Protein AF-A0A0F8VST6-F1 (afdb_monomer)

Secondary structure (DSSP, 8-state):
--SS----S--SS-HHHHHHHHHTT----GGG---HHHHS--EETTEE-SSSS-B--HHHHHHHHHHHHHHHHHHHSTTGGGSHHHHHHHHHHHHHHHHHHHTT-THHHHHHHHHHHTPPPPPHHHHHHHHHHHHHHHHHHHS-S-HHHHHHHHHHHHHHHHHHTTT-HHHHHHHHHHHHHHHHHHH--

Radius of gyration: 25.09 Å; Cα contacts (8 Å, |Δi|>4): 127; chains: 1; bounding box: 57×64×50 Å

Foldseek 3Di:
DPPPPPPDDDDDDDPVPQVVQVVVVHDDDPVPDDDCVPPQWDQDVQWTDNDPAIHHDPVLVVVLVVLLVVLVVLLVDPPSLQDPVSQVSLVVSVVSLVVNVRRVDPCSVVSVVSSVVRHRAHDPVLLVVLVVLLVVLLVCLLPPPDPVVSVVSLVVSLVSLVRNCVPPVVSSVVSVVSSVVSVVSNVVD

Solvent-accessible surface area (backbone atoms only — not comparable to full-atom values): 11302 Å² total; per-residue (Å²): 142,80,86,80,82,85,82,78,89,76,91,83,93,61,74,7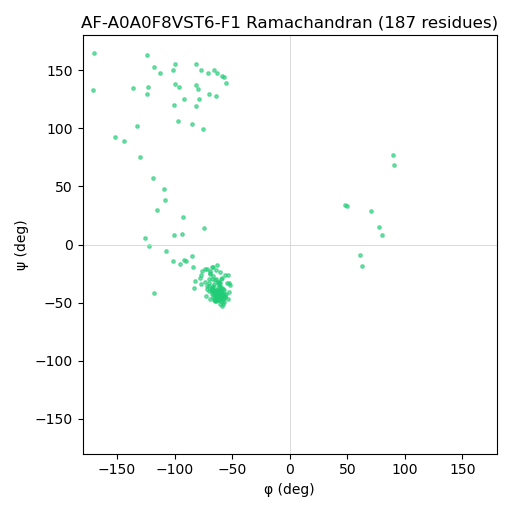3,60,59,59,56,40,48,74,72,76,45,81,84,58,66,95,82,56,79,55,78,83,80,62,71,66,52,65,60,95,75,29,31,57,71,47,100,60,55,35,68,48,70,67,58,56,54,53,50,53,51,51,52,50,53,51,55,56,46,56,69,44,82,72,39,36,44,36,66,70,47,39,53,52,49,52,53,50,51,51,56,46,54,56,40,52,75,41,72,43,80,62,38,63,60,52,50,56,56,54,64,76,63,57,58,46,62,42,69,72,54,55,53,51,50,54,52,51,53,55,52,52,47,60,45,40,80,62,68,88,49,66,68,64,46,53,52,51,51,54,53,47,54,56,57,46,59,51,29,52,83,67,40,48,69,60,32,53,58,52,48,55,51,53,50,51,42,54,50,52,55,71,79,106

Sequence (189 aa):
MDTILKAVASGSRWVCRTVTIERNGFTINESKSGTLRDTGLIDVFGIRVNGAIPRTPQNYSKNLRRKIYQLEEFAKIPNERKQEGYRASWNSTSGRLAKLKRTSSGKYRTYRKRLNKIKPLTHERDARRIKAKTRRLLVDSEKVQNPEAFKKRYQKLMHEIGSLKSTYPALNISLKSLMAKIRENIAEQ

Structure (mmCIF, N/CA/C/O backbone):
data_AF-A0A0F8VST6-F1
#
_entry.id   AF-A0A0F8VST6-F1
#
loop_
_atom_site.group_PDB
_atom_site.id
_atom_site.type_symbol
_atom_site.label_atom_id
_atom_site.label_alt_id
_atom_site.label_comp_id
_atom_site.label_asym_id
_atom_site.label_entity_id
_atom_site.label_seq_id
_atom_site.pdbx_PDB_ins_code
_atom_site.Cartn_x
_atom_site.Cartn_y
_atom_site.Cartn_z
_atom_site.occupancy
_atom_site.B_iso_or_equiv
_atom_site.auth_seq_id
_atom_site.auth_comp_id
_atom_site.auth_asym_id
_atom_site.auth_atom_id
_atom_site.pdbx_PDB_model_num
ATOM 1 N N . MET A 1 1 ? 21.519 -47.432 16.720 1.00 34.97 1 MET A N 1
ATOM 2 C CA . MET A 1 1 ? 22.073 -46.091 16.998 1.00 34.97 1 MET A CA 1
ATOM 3 C C . MET A 1 1 ? 23.530 -46.029 16.524 1.00 34.97 1 MET A C 1
ATOM 5 O O . MET A 1 1 ? 24.390 -45.654 17.299 1.00 34.97 1 MET A O 1
ATOM 9 N N . ASP A 1 2 ? 23.819 -46.359 15.256 1.00 29.06 2 ASP A N 1
ATOM 10 C CA . ASP A 1 2 ? 25.219 -46.523 14.794 1.00 29.06 2 ASP A CA 1
ATOM 11 C C . ASP A 1 2 ? 25.615 -45.683 13.573 1.00 29.06 2 ASP A C 1
ATOM 13 O O . ASP A 1 2 ? 26.738 -45.763 13.088 1.00 29.06 2 ASP A O 1
ATOM 17 N N . THR A 1 3 ? 24.744 -44.799 13.085 1.00 34.31 3 THR A N 1
ATOM 18 C CA . THR A 1 3 ? 25.046 -43.980 11.893 1.00 34.31 3 THR A CA 1
ATOM 19 C C . THR A 1 3 ? 25.481 -42.548 12.224 1.00 34.31 3 THR A C 1
ATOM 21 O O . THR A 1 3 ? 25.604 -41.720 11.328 1.00 34.31 3 THR A O 1
ATOM 24 N N . ILE A 1 4 ? 25.704 -42.218 13.504 1.00 35.91 4 ILE A N 1
ATOM 25 C CA . ILE A 1 4 ? 26.010 -40.840 13.941 1.00 35.91 4 ILE A CA 1
ATOM 26 C C . ILE A 1 4 ? 27.526 -40.550 13.994 1.00 35.91 4 ILE A C 1
ATOM 28 O O . ILE A 1 4 ? 27.920 -39.389 14.017 1.00 35.91 4 ILE A O 1
ATOM 32 N N . LEU A 1 5 ? 28.402 -41.559 13.919 1.00 33.97 5 LEU A N 1
ATOM 33 C CA . LEU A 1 5 ? 29.836 -41.393 14.223 1.00 33.97 5 LEU A CA 1
ATOM 34 C C . LEU A 1 5 ? 30.813 -41.603 13.051 1.00 33.97 5 LEU A C 1
ATOM 36 O O . LEU A 1 5 ? 31.973 -41.933 13.269 1.00 33.97 5 LEU A O 1
ATOM 40 N N . LYS A 1 6 ? 30.412 -41.324 11.804 1.00 31.83 6 LYS A N 1
ATOM 41 C CA . LYS A 1 6 ? 31.366 -41.148 10.680 1.00 31.83 6 LYS A CA 1
ATOM 42 C C . LYS A 1 6 ? 31.453 -39.695 10.210 1.00 31.83 6 LYS A C 1
ATOM 44 O O . LYS A 1 6 ? 31.396 -39.399 9.024 1.00 31.83 6 LYS A O 1
ATOM 49 N N . ALA A 1 7 ? 31.593 -38.782 11.167 1.00 37.19 7 ALA A N 1
ATOM 50 C CA . ALA A 1 7 ? 31.866 -37.368 10.927 1.00 37.19 7 ALA A CA 1
ATOM 51 C C . ALA A 1 7 ? 33.205 -36.969 11.563 1.00 37.19 7 ALA A C 1
ATOM 53 O O . ALA A 1 7 ? 33.267 -36.078 12.404 1.00 37.19 7 ALA A O 1
ATOM 54 N N . VAL A 1 8 ? 34.286 -37.649 11.186 1.00 39.38 8 VAL A N 1
ATOM 55 C CA . VAL A 1 8 ? 35.650 -37.202 11.484 1.00 39.38 8 VAL A CA 1
ATOM 56 C C . VAL A 1 8 ? 36.481 -37.392 10.218 1.00 39.38 8 VAL A C 1
ATOM 58 O O . VAL A 1 8 ? 36.389 -38.434 9.581 1.00 39.38 8 VAL A O 1
ATOM 61 N N . ALA A 1 9 ? 37.276 -36.369 9.893 1.00 35.94 9 ALA A N 1
ATOM 62 C CA . ALA A 1 9 ? 38.194 -36.246 8.756 1.00 35.94 9 ALA A CA 1
ATOM 63 C C . ALA A 1 9 ? 37.635 -35.623 7.458 1.00 35.94 9 ALA A C 1
ATOM 65 O O . ALA A 1 9 ? 37.564 -36.242 6.404 1.00 35.94 9 ALA A O 1
ATOM 66 N N . SER A 1 10 ? 37.328 -34.328 7.503 1.00 32.50 10 SER A N 1
ATOM 67 C CA . SER A 1 10 ? 37.902 -33.360 6.548 1.00 32.50 10 SER A CA 1
ATOM 68 C C . SER A 1 10 ? 37.536 -31.944 6.986 1.00 32.50 10 SER A C 1
ATOM 70 O O . SER A 1 10 ? 36.419 -31.663 7.418 1.00 32.50 10 SER A O 1
ATOM 72 N N . GLY A 1 11 ? 38.532 -31.065 6.989 1.00 35.91 11 GLY A N 1
ATOM 73 C CA . GLY A 1 11 ? 38.434 -29.739 7.576 1.00 35.91 11 GLY A CA 1
ATOM 74 C C . GLY A 1 11 ? 37.330 -28.867 6.971 1.00 35.91 11 GLY A C 1
ATOM 75 O O . GLY A 1 11 ? 37.121 -28.825 5.763 1.00 35.91 11 GLY A O 1
ATOM 76 N N . SER A 1 12 ? 36.733 -28.066 7.858 1.00 33.97 12 SER A N 1
ATOM 77 C CA . SER A 1 12 ? 36.156 -26.746 7.567 1.00 33.97 12 SER A CA 1
ATOM 78 C C . SER A 1 12 ? 34.673 -26.676 7.141 1.00 33.97 12 SER A C 1
ATOM 80 O O . SER A 1 12 ? 34.313 -26.308 6.030 1.00 33.97 12 SER A O 1
ATOM 82 N N . ARG A 1 13 ? 33.807 -26.823 8.158 1.00 34.06 13 ARG A N 1
ATOM 83 C CA . ARG A 1 13 ? 32.649 -25.942 8.474 1.00 34.06 13 ARG A CA 1
ATOM 84 C C . ARG A 1 13 ? 31.309 -26.052 7.716 1.00 34.06 13 ARG A C 1
ATOM 86 O O . ARG A 1 13 ? 30.438 -25.235 8.007 1.00 34.06 13 ARG A O 1
ATOM 93 N N . TRP A 1 14 ? 31.059 -27.046 6.859 1.00 39.72 14 TRP A N 1
ATOM 94 C CA . TRP A 1 14 ? 29.772 -27.120 6.119 1.00 39.72 14 TRP A CA 1
ATOM 95 C C . TRP A 1 14 ? 28.931 -28.396 6.291 1.00 39.72 14 TRP A C 1
ATOM 97 O O . TRP A 1 14 ? 27.809 -28.449 5.792 1.00 39.72 14 TRP A O 1
ATOM 107 N N . VAL A 1 15 ? 29.391 -29.384 7.064 1.00 42.19 15 VAL A N 1
ATOM 108 C CA . VAL A 1 15 ? 28.725 -30.701 7.166 1.00 42.19 15 VAL A CA 1
ATOM 109 C C . VAL A 1 15 ? 27.370 -30.654 7.900 1.00 42.19 15 VAL A C 1
ATOM 111 O O . VAL A 1 15 ? 26.484 -31.449 7.605 1.00 42.19 15 VAL A O 1
ATOM 114 N N . CYS A 1 16 ? 27.126 -29.682 8.789 1.00 43.34 16 CYS A N 1
ATOM 115 C CA . CYS A 1 16 ? 25.857 -29.626 9.535 1.00 43.34 16 CYS A CA 1
ATOM 116 C C . CYS A 1 16 ? 24.622 -29.273 8.689 1.00 43.34 16 CYS A C 1
ATOM 118 O O . CYS A 1 16 ? 23.508 -29.572 9.109 1.00 43.34 16 CYS A O 1
ATOM 120 N N . ARG A 1 17 ? 24.766 -28.612 7.530 1.00 49.09 17 ARG A N 1
ATOM 121 C CA . ARG A 1 17 ? 23.603 -28.039 6.823 1.00 49.09 17 ARG A CA 1
ATOM 122 C C . ARG A 1 17 ? 22.860 -29.059 5.962 1.00 49.09 17 ARG A C 1
ATOM 124 O O . ARG A 1 17 ? 21.634 -29.028 5.919 1.00 49.09 17 ARG A O 1
ATOM 131 N N . THR A 1 18 ? 23.591 -29.962 5.316 1.00 55.16 18 THR A N 1
ATOM 132 C CA . THR A 1 18 ? 23.035 -30.997 4.432 1.00 55.16 18 THR A CA 1
ATOM 133 C C . THR A 1 18 ? 22.211 -32.009 5.230 1.00 55.16 18 THR A C 1
ATOM 135 O O . THR A 1 18 ? 21.066 -32.291 4.886 1.00 55.16 18 THR A O 1
ATOM 138 N N . VAL A 1 19 ? 22.725 -32.406 6.398 1.00 59.12 19 VAL A N 1
ATOM 139 C CA . VAL A 1 19 ? 22.097 -33.386 7.296 1.00 59.12 19 VAL A CA 1
ATOM 140 C C . VAL A 1 19 ? 20.714 -32.934 7.786 1.00 59.12 19 VAL A C 1
ATOM 142 O O . VAL A 1 19 ? 19.816 -33.755 7.935 1.00 59.12 19 VAL A O 1
ATOM 145 N N . THR A 1 20 ? 20.493 -31.638 8.032 1.00 68.38 20 THR A N 1
ATOM 146 C CA . THR A 1 20 ? 19.180 -31.134 8.484 1.00 68.38 20 THR A CA 1
ATOM 147 C C . THR A 1 20 ? 18.153 -31.035 7.353 1.00 68.38 20 THR A C 1
ATOM 149 O O . THR A 1 20 ? 16.965 -31.236 7.591 1.00 68.38 20 THR A O 1
ATOM 152 N N . ILE A 1 21 ? 18.586 -30.711 6.132 1.00 76.31 21 ILE A N 1
ATOM 153 C CA . ILE A 1 21 ? 17.691 -30.532 4.976 1.00 76.31 21 ILE A CA 1
ATOM 154 C C . ILE A 1 21 ? 17.164 -31.896 4.511 1.00 76.31 21 ILE A C 1
ATOM 156 O O . ILE A 1 21 ? 15.956 -32.056 4.333 1.00 76.31 21 ILE A O 1
ATOM 160 N N . GLU A 1 22 ? 18.049 -32.891 4.438 1.00 76.81 22 GLU A N 1
ATOM 161 C CA . GLU A 1 22 ? 17.712 -34.264 4.046 1.00 76.81 22 GLU A CA 1
ATOM 162 C C . GLU A 1 22 ? 16.832 -34.968 5.087 1.00 76.81 22 GLU A C 1
ATOM 164 O O . GLU A 1 22 ? 15.879 -35.653 4.725 1.00 76.81 22 GLU A O 1
ATOM 169 N N . ARG A 1 23 ? 17.063 -34.725 6.388 1.00 78.31 23 ARG A N 1
ATOM 170 C CA . ARG A 1 23 ? 16.199 -35.236 7.473 1.00 78.31 23 ARG A CA 1
ATOM 171 C C . ARG A 1 23 ? 14.746 -34.772 7.370 1.00 78.31 23 ARG A C 1
ATOM 173 O O . ARG A 1 23 ? 13.856 -35.481 7.823 1.00 78.31 23 ARG A O 1
ATOM 180 N N . ASN A 1 24 ? 14.511 -33.604 6.778 1.00 83.06 24 ASN A N 1
ATOM 181 C CA . ASN A 1 24 ? 13.174 -33.052 6.566 1.00 83.06 24 ASN A CA 1
ATOM 182 C C . ASN A 1 24 ? 12.591 -33.416 5.185 1.00 83.06 24 ASN A C 1
ATOM 184 O O . ASN A 1 24 ? 11.562 -32.864 4.802 1.00 83.06 24 ASN A O 1
ATOM 188 N N . GLY A 1 25 ? 13.244 -34.308 4.428 1.00 87.25 25 GLY A N 1
ATOM 189 C CA . GLY A 1 25 ? 12.784 -34.772 3.116 1.00 87.25 25 GLY A CA 1
ATOM 190 C C . GLY A 1 25 ? 13.018 -33.791 1.962 1.00 87.25 25 GLY A C 1
ATOM 191 O O . GLY A 1 25 ? 12.418 -33.947 0.901 1.00 87.25 25 GLY A O 1
ATOM 192 N N . PHE A 1 26 ? 13.867 -32.775 2.140 1.00 86.94 26 PHE A N 1
ATOM 193 C CA . PHE A 1 26 ? 14.219 -31.830 1.078 1.00 86.94 26 PHE A CA 1
ATOM 194 C C . PHE A 1 26 ? 15.593 -32.157 0.482 1.00 86.94 26 PHE A C 1
ATOM 196 O O . PHE A 1 26 ? 16.484 -32.633 1.181 1.00 86.94 26 PHE A O 1
ATOM 203 N N . THR A 1 27 ? 15.790 -31.848 -0.802 1.00 85.56 27 THR A N 1
ATOM 204 C CA . THR A 1 27 ? 17.088 -31.972 -1.483 1.00 85.56 27 THR A CA 1
ATOM 205 C C . THR A 1 27 ? 17.639 -30.600 -1.862 1.00 85.56 27 THR A C 1
ATOM 207 O O . THR A 1 27 ? 16.894 -29.653 -2.141 1.00 85.56 27 THR A O 1
ATOM 210 N N . ILE A 1 28 ? 18.966 -30.465 -1.848 1.00 81.62 28 ILE A N 1
ATOM 211 C CA . ILE A 1 28 ? 19.638 -29.241 -2.291 1.00 81.62 28 ILE A CA 1
ATOM 212 C C . ILE A 1 28 ? 19.702 -29.250 -3.818 1.00 81.62 28 ILE A C 1
ATOM 214 O O . ILE A 1 28 ? 20.070 -30.241 -4.437 1.00 81.62 28 ILE A O 1
ATOM 218 N N . ASN A 1 29 ? 19.352 -28.123 -4.437 1.00 83.50 29 ASN A N 1
ATOM 219 C CA . ASN A 1 29 ? 19.489 -27.965 -5.877 1.00 83.50 29 ASN A CA 1
ATOM 220 C C . ASN A 1 29 ? 20.914 -27.517 -6.223 1.00 83.50 29 ASN A C 1
ATOM 222 O O . ASN A 1 29 ? 21.237 -26.335 -6.074 1.00 83.50 29 ASN A O 1
ATOM 226 N N . GLU A 1 30 ? 21.718 -28.450 -6.728 1.00 81.94 30 GLU A N 1
ATOM 227 C CA . GLU A 1 30 ? 23.131 -28.234 -7.054 1.00 81.94 30 GLU A CA 1
ATOM 228 C C . GLU A 1 30 ? 23.344 -27.097 -8.060 1.00 81.94 30 GLU A C 1
ATOM 230 O O . GLU A 1 30 ? 24.215 -26.255 -7.865 1.00 81.94 30 GLU A O 1
ATOM 235 N N . SER A 1 31 ? 22.464 -26.971 -9.063 1.00 80.06 31 SER A N 1
ATOM 236 C CA . SER A 1 31 ? 22.545 -25.903 -10.076 1.00 80.06 31 SER A CA 1
ATOM 237 C C . SER A 1 31 ? 22.373 -24.489 -9.508 1.00 80.06 31 SER A C 1
ATOM 239 O O . SER A 1 31 ? 22.777 -23.507 -10.129 1.00 80.06 31 SER A O 1
ATOM 241 N N . LYS A 1 32 ? 21.737 -24.366 -8.336 1.00 74.12 32 LYS A N 1
ATOM 242 C CA . LYS A 1 32 ? 21.480 -23.087 -7.656 1.00 74.12 32 LYS A CA 1
ATOM 243 C C . LYS A 1 32 ? 22.357 -22.893 -6.423 1.00 74.12 32 LYS A C 1
ATOM 245 O O . LYS A 1 32 ? 22.287 -21.832 -5.801 1.00 74.12 32 LYS A O 1
ATOM 250 N N . SER A 1 33 ? 23.143 -23.899 -6.049 1.00 75.88 33 SER A N 1
ATOM 251 C CA . SER A 1 33 ? 24.061 -23.842 -4.920 1.00 75.88 33 SER A CA 1
ATOM 252 C C . SER A 1 33 ? 25.479 -23.570 -5.404 1.00 75.88 33 SER A C 1
ATOM 254 O O . SER A 1 33 ? 25.928 -24.132 -6.393 1.00 75.88 33 SER A O 1
ATOM 256 N N . GLY A 1 34 ? 26.198 -22.715 -4.693 1.00 73.38 34 GLY A N 1
ATOM 257 C CA . GLY A 1 34 ? 27.598 -22.426 -4.971 1.00 73.38 34 GLY A CA 1
ATOM 258 C C . GLY A 1 34 ? 28.186 -21.597 -3.843 1.00 73.38 34 GLY A C 1
ATOM 259 O O . GLY A 1 34 ? 27.446 -21.038 -3.022 1.00 73.38 34 GLY A O 1
ATOM 260 N N . THR A 1 35 ? 29.513 -21.514 -3.775 1.00 72.31 35 THR A N 1
ATOM 261 C CA . THR A 1 35 ? 30.154 -20.620 -2.811 1.00 72.31 35 THR A CA 1
ATOM 262 C C . THR A 1 35 ? 30.176 -19.186 -3.346 1.00 72.31 35 THR A C 1
ATOM 264 O O . THR A 1 35 ? 30.123 -18.935 -4.555 1.00 72.31 35 THR A O 1
ATOM 267 N N . LEU A 1 36 ? 30.240 -18.210 -2.434 1.00 66.56 36 LEU A N 1
ATOM 268 C CA . LEU A 1 36 ? 30.293 -16.783 -2.782 1.00 66.56 36 LEU A CA 1
ATOM 269 C C . LEU A 1 36 ? 31.520 -16.438 -3.645 1.00 66.56 36 LEU A C 1
ATOM 271 O O . LEU A 1 36 ? 31.445 -15.515 -4.454 1.00 66.56 36 LEU A O 1
ATOM 275 N N . ARG A 1 37 ? 32.628 -17.179 -3.486 1.00 63.72 37 ARG A N 1
ATOM 276 C CA . ARG A 1 37 ? 33.864 -16.965 -4.254 1.00 63.72 37 ARG A CA 1
ATOM 277 C C . ARG A 1 37 ? 33.719 -17.400 -5.713 1.00 63.72 37 ARG A C 1
ATOM 279 O O . ARG A 1 37 ? 34.226 -16.700 -6.579 1.00 63.72 37 ARG A O 1
ATOM 286 N N . ASP A 1 38 ? 32.969 -18.468 -5.979 1.00 57.59 38 ASP A N 1
ATOM 287 C CA . ASP A 1 38 ? 32.860 -19.056 -7.324 1.00 57.59 38 ASP A CA 1
ATOM 288 C C . ASP A 1 38 ? 31.836 -18.331 -8.211 1.00 57.59 38 ASP A C 1
ATOM 290 O O . ASP A 1 38 ? 31.983 -18.251 -9.426 1.00 57.59 38 ASP A O 1
ATOM 294 N N . THR A 1 39 ? 30.774 -17.786 -7.611 1.00 61.16 39 THR A N 1
ATOM 295 C CA . THR A 1 39 ? 29.604 -17.281 -8.356 1.00 61.16 39 THR A CA 1
ATOM 296 C C . THR A 1 39 ? 29.641 -15.783 -8.656 1.00 61.16 39 THR A C 1
ATOM 298 O O . THR A 1 39 ? 28.890 -15.315 -9.512 1.00 61.16 39 THR A O 1
ATOM 301 N N . GLY A 1 40 ? 30.487 -15.005 -7.971 1.00 65.06 40 GLY A N 1
ATOM 302 C CA . GLY A 1 40 ? 30.773 -13.592 -8.263 1.00 65.06 40 GLY A CA 1
ATOM 303 C C . GLY A 1 40 ? 29.603 -12.592 -8.149 1.00 65.06 40 GLY A C 1
ATOM 304 O O . GLY A 1 40 ? 29.840 -11.389 -8.039 1.00 65.06 40 GLY A O 1
ATOM 305 N N . LEU A 1 41 ? 28.334 -13.008 -8.154 1.00 70.38 41 LEU A N 1
ATOM 306 C CA . LEU A 1 41 ? 27.158 -12.137 -8.054 1.00 70.38 41 LEU A CA 1
ATOM 307 C C . LEU A 1 41 ? 25.996 -12.895 -7.397 1.00 70.38 41 LEU A C 1
ATOM 309 O O . LEU A 1 41 ? 25.195 -13.526 -8.080 1.00 70.38 41 LEU A O 1
ATOM 313 N N . ILE A 1 42 ? 25.858 -12.784 -6.073 1.00 78.56 42 ILE A N 1
ATOM 314 C CA . ILE A 1 42 ? 24.704 -13.349 -5.359 1.00 78.56 42 ILE A CA 1
ATOM 315 C C . ILE A 1 42 ? 23.591 -12.307 -5.226 1.00 78.56 42 ILE A C 1
ATOM 317 O O . ILE A 1 42 ? 23.788 -11.214 -4.676 1.00 78.56 42 ILE A O 1
ATOM 321 N N . ASP A 1 43 ? 22.405 -12.687 -5.699 1.00 77.56 43 ASP A N 1
ATOM 322 C CA . ASP A 1 43 ? 21.163 -11.946 -5.519 1.00 77.56 43 ASP A CA 1
ATOM 323 C C . ASP A 1 43 ? 20.376 -12.537 -4.335 1.00 77.56 43 ASP A C 1
ATOM 325 O O . ASP A 1 43 ? 19.748 -13.588 -4.437 1.00 77.56 43 ASP A O 1
ATOM 329 N N . VAL A 1 44 ? 20.359 -11.831 -3.205 1.00 81.06 44 VAL A N 1
ATOM 330 C CA . VAL A 1 44 ? 19.582 -12.206 -2.015 1.00 81.06 44 VAL A CA 1
ATOM 331 C C . VAL A 1 44 ? 18.307 -11.371 -1.985 1.00 81.06 44 VAL A C 1
ATOM 333 O O . VAL A 1 44 ? 18.348 -10.138 -1.992 1.00 81.06 44 VAL A O 1
ATOM 336 N N . PHE A 1 45 ? 17.146 -12.031 -2.020 1.00 75.62 45 PHE A N 1
ATOM 337 C CA . PHE A 1 45 ? 15.832 -11.376 -2.098 1.00 75.62 45 PHE A CA 1
ATOM 338 C C . PHE A 1 45 ? 15.738 -10.314 -3.214 1.00 75.62 45 PHE A C 1
ATOM 340 O O . PHE A 1 45 ? 15.065 -9.291 -3.063 1.00 75.62 45 PHE A O 1
ATOM 347 N N . GLY A 1 46 ? 16.427 -10.515 -4.345 1.00 76.50 46 GLY A N 1
ATOM 348 C CA . GLY A 1 46 ? 16.462 -9.580 -5.477 1.00 76.50 46 GLY A CA 1
ATOM 349 C C . GLY A 1 46 ? 17.232 -8.280 -5.207 1.00 76.50 46 GLY A C 1
ATOM 350 O O . GLY A 1 46 ? 16.851 -7.226 -5.729 1.00 76.50 46 GLY A O 1
ATOM 351 N N . ILE A 1 47 ? 18.234 -8.330 -4.328 1.00 83.44 47 ILE A N 1
ATOM 352 C CA . ILE A 1 47 ? 19.288 -7.326 -4.144 1.00 83.44 47 ILE A CA 1
ATOM 353 C C . ILE A 1 47 ? 20.619 -8.042 -4.334 1.00 83.44 47 ILE A C 1
ATOM 355 O O . ILE A 1 47 ? 20.823 -9.120 -3.788 1.00 83.44 47 ILE A O 1
ATOM 359 N N . ARG A 1 48 ? 21.526 -7.421 -5.074 1.00 85.12 48 ARG A N 1
ATOM 360 C CA . ARG A 1 48 ? 22.882 -7.906 -5.270 1.00 85.12 48 ARG A CA 1
ATOM 361 C C . ARG A 1 48 ? 23.745 -7.505 -4.083 1.00 85.12 48 ARG A C 1
ATOM 363 O O . ARG A 1 48 ? 23.898 -6.308 -3.826 1.00 85.12 48 ARG A O 1
ATOM 370 N N . VAL A 1 49 ? 24.288 -8.498 -3.384 1.00 81.62 49 VAL A N 1
ATOM 371 C CA . VAL A 1 49 ? 25.012 -8.304 -2.113 1.00 81.62 49 VAL A CA 1
ATOM 372 C C . VAL A 1 49 ? 26.531 -8.351 -2.293 1.00 81.62 49 VAL A C 1
ATOM 374 O O . VAL A 1 49 ? 27.255 -7.881 -1.428 1.00 81.62 49 VAL A O 1
ATOM 377 N N . ASN A 1 50 ? 27.036 -8.825 -3.436 1.00 75.38 50 ASN A N 1
ATOM 378 C CA . ASN A 1 50 ? 28.472 -9.076 -3.614 1.00 75.38 50 ASN A CA 1
ATOM 379 C C . ASN A 1 50 ? 29.376 -7.830 -3.789 1.00 75.38 50 ASN A C 1
ATOM 381 O O . ASN A 1 50 ? 30.501 -7.942 -4.252 1.00 75.38 50 ASN A O 1
ATOM 385 N N . GLY A 1 51 ? 28.893 -6.625 -3.490 1.00 71.44 51 GLY A N 1
ATOM 386 C CA . GLY A 1 51 ? 29.690 -5.399 -3.579 1.00 71.44 51 GLY A CA 1
ATOM 387 C C . GLY A 1 51 ? 29.702 -4.655 -2.252 1.00 71.44 51 GLY A C 1
ATOM 388 O O . GLY A 1 51 ? 28.815 -4.857 -1.428 1.00 71.44 51 GLY A O 1
ATOM 389 N N . ALA A 1 52 ? 30.644 -3.722 -2.087 1.00 75.62 52 ALA A N 1
ATOM 390 C CA . ALA A 1 52 ? 30.721 -2.859 -0.901 1.00 75.62 52 ALA A CA 1
ATOM 391 C C . ALA A 1 52 ? 29.401 -2.117 -0.601 1.00 75.62 52 ALA A C 1
ATOM 393 O O . ALA A 1 52 ? 29.113 -1.781 0.542 1.00 75.62 52 ALA A O 1
ATOM 394 N N . ILE A 1 53 ? 28.582 -1.877 -1.634 1.00 81.88 53 ILE A N 1
ATOM 395 C CA . ILE A 1 53 ? 27.247 -1.293 -1.510 1.00 81.88 53 ILE A CA 1
ATOM 396 C C . ILE A 1 53 ? 26.233 -2.250 -2.148 1.00 81.88 53 ILE A C 1
ATOM 398 O O . ILE A 1 53 ? 26.410 -2.613 -3.318 1.00 81.88 53 ILE A O 1
ATOM 402 N N . PRO A 1 54 ? 25.140 -2.610 -1.451 1.00 84.44 54 PRO A N 1
ATOM 403 C CA . PRO A 1 54 ? 24.083 -3.434 -2.017 1.00 84.44 54 PRO A CA 1
ATOM 404 C C . PRO A 1 54 ? 23.394 -2.714 -3.181 1.00 84.44 54 PRO A C 1
ATOM 406 O O . PRO A 1 54 ? 22.928 -1.577 -3.058 1.00 84.44 54 PRO A O 1
ATOM 409 N N . ARG A 1 55 ? 23.300 -3.386 -4.332 1.00 84.81 55 ARG A N 1
ATOM 410 C CA . ARG A 1 55 ? 22.755 -2.811 -5.574 1.00 84.81 55 ARG A CA 1
ATOM 411 C C . ARG A 1 55 ? 21.510 -3.556 -6.026 1.00 84.81 55 ARG A C 1
ATOM 413 O O . ARG A 1 55 ? 21.337 -4.742 -5.774 1.00 84.81 55 ARG A O 1
ATOM 420 N N . THR A 1 56 ? 20.623 -2.870 -6.736 1.00 85.31 56 THR A N 1
ATOM 421 C CA . THR A 1 56 ? 19.521 -3.552 -7.428 1.00 85.31 56 THR A CA 1
ATOM 422 C C . THR A 1 56 ? 20.014 -4.120 -8.760 1.00 85.31 56 THR A C 1
ATOM 424 O O . THR A 1 56 ? 20.743 -3.428 -9.476 1.00 85.31 56 THR A O 1
ATOM 427 N N . PRO A 1 57 ? 19.625 -5.352 -9.132 1.00 84.81 57 PRO A N 1
ATOM 428 C CA . PRO A 1 57 ? 19.991 -5.909 -10.428 1.00 84.81 57 PRO A CA 1
ATOM 429 C C . PRO A 1 57 ? 19.319 -5.119 -11.559 1.00 84.81 57 PRO A C 1
ATOM 431 O O . PRO A 1 57 ? 18.213 -4.589 -11.408 1.00 84.81 57 PRO A O 1
ATOM 434 N N . GLN A 1 58 ? 19.956 -5.063 -12.729 1.00 83.19 58 GLN A N 1
ATOM 435 C CA . GLN A 1 58 ? 19.474 -4.252 -13.855 1.00 83.19 58 GLN A CA 1
ATOM 436 C C . GLN A 1 58 ? 18.052 -4.640 -14.298 1.00 83.19 58 GLN A C 1
ATOM 438 O O . GLN A 1 58 ? 17.225 -3.773 -14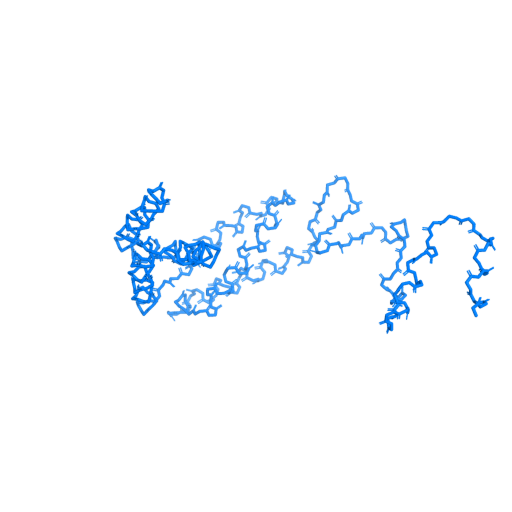.600 1.00 83.19 58 GLN A O 1
ATOM 443 N N . ASN A 1 59 ? 17.734 -5.937 -14.267 1.00 86.69 59 ASN A N 1
ATOM 444 C CA . ASN A 1 59 ? 16.409 -6.461 -14.604 1.00 86.69 59 ASN A CA 1
ATOM 445 C C . ASN A 1 59 ? 15.314 -5.912 -13.682 1.00 86.69 59 ASN A C 1
ATOM 447 O O . ASN A 1 59 ? 14.205 -5.639 -14.136 1.00 86.69 59 ASN A O 1
ATOM 451 N N . TYR A 1 60 ? 15.631 -5.649 -12.412 1.00 88.31 60 TYR A N 1
ATOM 452 C CA . TYR A 1 60 ? 14.690 -5.041 -11.475 1.00 88.31 60 TYR A CA 1
ATOM 453 C C . TYR A 1 60 ? 14.284 -3.632 -11.921 1.00 88.31 60 TYR A C 1
ATOM 455 O O . TYR A 1 60 ? 13.098 -3.300 -11.946 1.00 88.31 60 TYR A O 1
ATOM 463 N N . SER A 1 61 ? 15.260 -2.816 -12.336 1.00 87.44 61 SER A N 1
ATOM 464 C CA . SER A 1 61 ? 15.010 -1.463 -12.845 1.00 87.44 61 SER A CA 1
ATOM 465 C C . SER A 1 61 ? 14.210 -1.488 -14.153 1.00 87.44 61 SER A C 1
ATOM 467 O O . SER A 1 61 ? 13.244 -0.733 -14.290 1.00 87.44 61 SER A O 1
ATOM 469 N N . LYS A 1 62 ? 14.547 -2.399 -15.080 1.00 90.56 62 LYS A N 1
ATOM 470 C CA . LYS A 1 62 ? 13.805 -2.600 -16.340 1.00 90.56 62 LYS A CA 1
ATOM 471 C C . LYS A 1 62 ? 12.344 -2.988 -16.081 1.00 90.56 62 LYS A C 1
ATOM 473 O O . LYS A 1 62 ? 11.436 -2.355 -16.620 1.00 90.56 62 LYS A O 1
ATOM 478 N N . ASN A 1 63 ? 12.113 -3.959 -15.200 1.00 92.50 63 ASN A N 1
ATOM 479 C CA . ASN A 1 63 ? 10.771 -4.413 -14.833 1.00 92.50 63 ASN A CA 1
ATOM 480 C C . ASN A 1 63 ? 9.961 -3.307 -14.152 1.00 92.50 63 ASN A C 1
ATOM 482 O O . ASN A 1 63 ? 8.773 -3.148 -14.428 1.00 92.50 63 ASN A O 1
ATOM 486 N N . LEU A 1 64 ? 10.598 -2.511 -13.290 1.00 93.06 64 LEU A N 1
ATOM 487 C CA . LEU A 1 64 ? 9.943 -1.380 -12.641 1.00 93.06 64 LEU A CA 1
ATOM 488 C C . LEU A 1 64 ? 9.538 -0.304 -13.656 1.00 93.06 64 LEU A C 1
ATOM 490 O O . LEU A 1 64 ? 8.408 0.173 -13.608 1.00 93.06 64 LEU A O 1
ATOM 494 N N . ARG A 1 65 ? 10.423 0.032 -14.605 1.00 93.94 65 ARG A N 1
ATOM 495 C CA . ARG A 1 65 ? 10.115 0.964 -15.701 1.00 93.94 65 ARG A CA 1
ATOM 496 C C . ARG A 1 65 ? 8.914 0.483 -16.516 1.00 93.94 65 ARG A C 1
ATOM 498 O O . ARG A 1 65 ? 8.020 1.282 -16.777 1.00 93.94 65 ARG A O 1
ATOM 505 N N . ARG A 1 66 ? 8.879 -0.806 -16.879 1.00 96.25 66 ARG A N 1
ATOM 506 C CA . ARG A 1 66 ? 7.762 -1.413 -17.621 1.00 96.25 66 ARG A CA 1
ATOM 507 C C . AR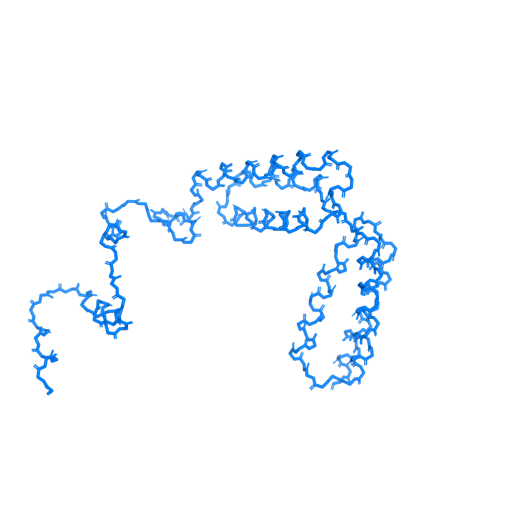G A 1 66 ? 6.446 -1.309 -16.847 1.00 96.25 66 ARG A C 1
ATOM 509 O O . ARG A 1 66 ? 5.449 -0.890 -17.416 1.00 96.25 66 ARG A O 1
ATOM 516 N N . LYS A 1 67 ? 6.451 -1.618 -15.547 1.00 96.56 67 LYS A N 1
ATOM 517 C CA . LYS A 1 67 ? 5.252 -1.523 -14.693 1.00 96.56 67 LYS A CA 1
ATOM 518 C C . LYS A 1 67 ? 4.732 -0.099 -14.547 1.00 96.56 67 LYS A C 1
ATOM 520 O O . LYS A 1 67 ? 3.527 0.111 -14.561 1.00 96.56 67 LYS A O 1
ATOM 525 N N . ILE A 1 68 ? 5.630 0.878 -14.416 1.00 97.19 68 ILE A N 1
ATOM 526 C CA . ILE A 1 68 ? 5.239 2.293 -14.373 1.00 97.19 68 ILE A CA 1
ATOM 527 C C . ILE A 1 68 ? 4.587 2.698 -15.694 1.00 97.19 68 ILE A C 1
ATOM 529 O O . ILE A 1 68 ? 3.538 3.321 -15.661 1.00 97.19 68 ILE A O 1
ATOM 533 N N . TYR A 1 69 ? 5.168 2.302 -16.828 1.00 97.50 69 TYR A N 1
ATOM 534 C CA . TYR A 1 69 ? 4.584 2.568 -18.142 1.00 97.50 69 TYR A CA 1
ATOM 535 C C . TYR A 1 69 ? 3.188 1.943 -18.294 1.00 97.50 69 TYR A C 1
ATOM 537 O O . TYR A 1 69 ? 2.251 2.635 -18.661 1.00 97.50 69 TYR A O 1
ATOM 545 N N . GLN A 1 70 ? 3.010 0.676 -17.909 1.00 97.25 70 GLN A N 1
ATOM 546 C CA . GLN A 1 70 ? 1.693 0.024 -17.933 1.00 97.25 70 GLN A CA 1
ATOM 547 C C . GLN A 1 70 ? 0.655 0.762 -17.077 1.00 97.25 70 GLN A C 1
ATOM 549 O O . GLN A 1 70 ? -0.472 0.963 -17.512 1.00 97.25 70 GLN A O 1
ATOM 554 N N . LEU A 1 71 ? 1.034 1.206 -15.874 1.00 97.56 71 LEU A N 1
ATOM 555 C CA . LEU A 1 71 ? 0.144 2.002 -15.027 1.00 97.56 71 LEU A CA 1
ATOM 556 C C . LEU A 1 71 ? -0.169 3.375 -15.638 1.00 97.56 71 LEU A C 1
ATOM 558 O O . LEU A 1 71 ? -1.274 3.869 -15.453 1.00 97.56 71 LEU A O 1
ATOM 562 N N . GLU A 1 72 ? 0.775 3.996 -16.348 1.00 97.56 72 GLU A N 1
ATOM 563 C CA . GLU A 1 72 ? 0.526 5.244 -17.079 1.00 97.56 72 GLU A CA 1
ATOM 564 C C . GLU A 1 72 ? -0.471 5.036 -18.223 1.00 97.56 72 GLU A C 1
ATOM 566 O O . GLU A 1 72 ? -1.349 5.875 -18.391 1.00 97.56 72 GLU A O 1
ATOM 571 N N . GLU A 1 73 ? -0.392 3.920 -18.951 1.00 97.62 73 GLU A N 1
ATOM 572 C CA . GLU A 1 73 ? -1.372 3.572 -19.988 1.00 97.62 73 GLU A CA 1
ATOM 573 C C . GLU A 1 73 ? -2.755 3.293 -19.388 1.00 97.62 73 GLU A C 1
ATOM 575 O O . GLU A 1 73 ? -3.740 3.896 -19.809 1.00 97.62 73 GLU A O 1
ATOM 580 N N . PHE A 1 74 ? -2.842 2.484 -18.327 1.00 96.75 74 PHE A N 1
ATOM 581 C CA . PHE A 1 74 ? -4.113 2.253 -17.631 1.00 96.75 74 PHE A CA 1
ATOM 582 C C . PHE A 1 74 ? -4.700 3.532 -17.036 1.00 96.75 74 PHE A C 1
ATOM 584 O O . PHE A 1 74 ? -5.912 3.699 -17.005 1.00 96.75 74 PHE A O 1
ATOM 591 N N . ALA A 1 75 ? -3.864 4.476 -16.601 1.00 96.00 75 ALA A N 1
ATOM 592 C CA . ALA A 1 75 ? -4.340 5.748 -16.075 1.00 96.00 75 ALA A CA 1
ATOM 593 C C . ALA A 1 75 ? -5.031 6.633 -17.127 1.00 96.00 75 ALA A C 1
ATOM 595 O O . ALA A 1 75 ? -5.766 7.539 -16.725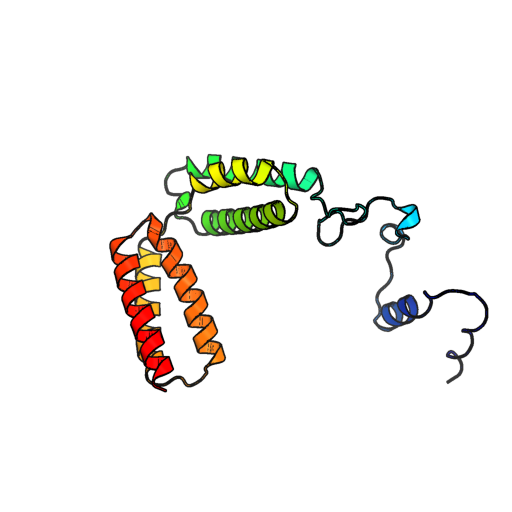 1.00 96.00 75 ALA A O 1
ATOM 596 N N . LYS A 1 76 ? -4.796 6.396 -18.427 1.00 96.06 76 LYS A N 1
ATOM 597 C CA . LYS A 1 76 ? -5.493 7.082 -19.529 1.00 96.06 76 LYS A CA 1
ATOM 598 C C . LYS A 1 76 ? -6.900 6.528 -19.748 1.00 96.06 76 LYS A C 1
ATOM 600 O O . LYS A 1 76 ? -7.762 7.254 -20.233 1.00 96.06 76 LYS A O 1
ATOM 605 N N . ILE A 1 77 ? -7.135 5.267 -19.385 1.00 96.06 77 ILE A N 1
ATOM 606 C CA . ILE A 1 77 ? -8.439 4.622 -19.533 1.00 96.06 77 ILE A CA 1
ATOM 607 C C . ILE A 1 77 ? -9.420 5.243 -18.518 1.00 96.06 77 ILE A C 1
ATOM 609 O O . ILE A 1 77 ? -9.097 5.341 -17.324 1.00 96.06 77 ILE A O 1
ATOM 613 N N . PRO A 1 78 ? -10.621 5.676 -18.949 1.00 92.75 78 PRO A N 1
ATOM 614 C CA . PRO A 1 78 ? -11.625 6.235 -18.050 1.00 92.75 78 PRO A CA 1
ATOM 615 C C . PRO A 1 78 ? -11.979 5.280 -16.904 1.00 92.75 78 PRO A C 1
ATOM 617 O O . PRO A 1 78 ? -12.134 4.082 -17.100 1.00 92.75 78 PRO A O 1
ATOM 620 N N . ASN A 1 79 ? -12.138 5.820 -15.692 1.00 91.25 79 ASN A N 1
ATOM 621 C CA . ASN A 1 79 ? -12.494 5.096 -14.457 1.00 91.25 79 ASN A CA 1
ATOM 622 C C . ASN A 1 79 ? -11.524 4.004 -13.968 1.00 91.25 79 ASN A C 1
ATOM 624 O O . ASN A 1 79 ? -11.637 3.595 -12.811 1.00 91.25 79 ASN A O 1
ATOM 628 N N . GLU A 1 80 ? -10.513 3.622 -14.741 1.00 94.12 80 GLU A N 1
ATOM 629 C CA . GLU A 1 80 ? -9.585 2.548 -14.377 1.00 94.12 80 GLU A CA 1
ATOM 630 C C . GLU A 1 80 ? -8.807 2.853 -13.090 1.00 94.12 80 GLU A C 1
ATOM 632 O O . GLU A 1 80 ? -8.590 1.997 -12.235 1.00 94.12 80 GLU A O 1
ATOM 637 N N . ARG A 1 81 ? -8.498 4.133 -12.855 1.00 93.00 81 ARG A N 1
ATOM 638 C CA . ARG A 1 81 ? -7.825 4.603 -11.630 1.00 93.00 81 ARG A CA 1
ATOM 639 C C . ARG A 1 81 ? -8.623 4.378 -10.343 1.00 93.00 81 ARG A C 1
ATOM 641 O O . ARG A 1 81 ? -8.035 4.496 -9.266 1.00 93.00 81 ARG A O 1
ATOM 648 N N . LYS A 1 82 ? -9.935 4.132 -10.438 1.00 92.50 82 LYS A N 1
ATOM 649 C CA . LYS A 1 82 ? -10.821 3.837 -9.298 1.00 92.50 82 LYS A CA 1
ATOM 650 C C . LYS A 1 82 ? -10.905 2.335 -9.003 1.00 92.50 82 LYS A C 1
ATOM 652 O O . 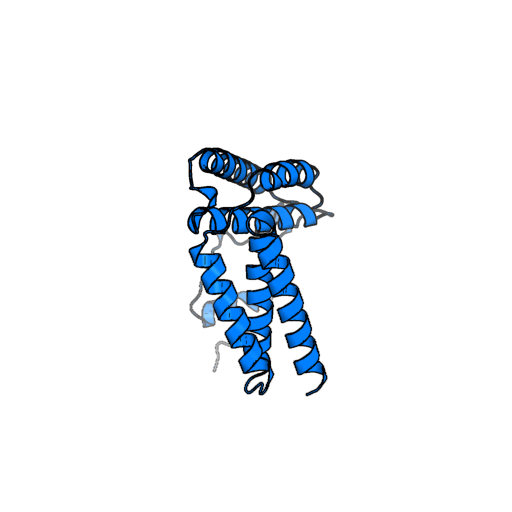LYS A 1 82 ? -11.388 1.974 -7.934 1.00 92.50 82 LYS A O 1
ATOM 657 N N . GLN A 1 83 ? -10.454 1.481 -9.923 1.00 92.94 83 GLN A N 1
ATOM 658 C CA . GLN A 1 83 ? -10.525 0.030 -9.779 1.00 92.94 83 GLN A CA 1
ATOM 659 C C . GLN A 1 83 ? -9.546 -0.485 -8.716 1.00 92.94 83 GLN A C 1
ATOM 661 O O . GLN A 1 83 ? -8.434 0.030 -8.544 1.00 92.94 83 GLN A O 1
ATOM 666 N N . GLU A 1 84 ? -9.935 -1.562 -8.033 1.00 90.62 84 GLU A N 1
ATOM 667 C CA . GLU A 1 84 ? -9.095 -2.191 -7.007 1.00 90.62 84 GLU A CA 1
ATOM 668 C C . GLU A 1 84 ? -7.828 -2.816 -7.613 1.00 90.62 84 GLU A C 1
ATOM 670 O O . GLU A 1 84 ? -6.738 -2.688 -7.053 1.00 90.62 84 GLU A O 1
ATOM 675 N N . GLY A 1 85 ? -7.928 -3.408 -8.810 1.00 93.44 85 GLY A N 1
ATOM 676 C CA . GLY A 1 85 ? -6.774 -3.977 -9.518 1.00 93.44 85 GLY A CA 1
ATOM 677 C C . GLY A 1 85 ? -5.692 -2.935 -9.828 1.00 93.44 85 GLY A C 1
ATOM 678 O O . GLY A 1 85 ? -4.494 -3.182 -9.627 1.00 93.44 85 GLY A O 1
ATOM 679 N N . TYR A 1 86 ? -6.109 -1.728 -10.225 1.00 95.50 86 TYR A N 1
ATOM 680 C CA . TYR A 1 86 ? -5.204 -0.600 -10.441 1.00 95.50 86 TYR A CA 1
ATOM 681 C C . TYR A 1 86 ? -4.529 -0.170 -9.131 1.00 95.50 86 TYR A C 1
ATOM 683 O O . TYR A 1 86 ? -3.305 -0.015 -9.075 1.00 95.50 86 TYR A O 1
ATOM 691 N N . ARG A 1 87 ? -5.301 -0.038 -8.044 1.00 92.62 87 ARG A N 1
ATOM 692 C CA . ARG A 1 87 ? -4.788 0.282 -6.699 1.00 92.62 87 ARG A CA 1
ATOM 693 C C . ARG A 1 87 ? -3.754 -0.723 -6.208 1.00 92.62 87 ARG A C 1
ATOM 695 O O . ARG A 1 87 ? -2.672 -0.316 -5.775 1.00 92.62 87 ARG A O 1
ATOM 702 N N . ALA A 1 88 ? -4.053 -2.015 -6.301 1.00 93.75 88 ALA A N 1
ATOM 703 C CA . ALA A 1 88 ? -3.146 -3.085 -5.902 1.00 93.75 88 ALA A CA 1
ATOM 704 C C . ALA A 1 88 ? -1.832 -3.030 -6.699 1.00 93.75 88 ALA A C 1
ATOM 706 O O . ALA A 1 88 ? -0.736 -3.070 -6.126 1.00 93.75 88 ALA A O 1
ATOM 707 N N . SER A 1 89 ? -1.928 -2.837 -8.016 1.00 96.06 89 SER A N 1
ATOM 708 C CA . SER A 1 89 ? -0.772 -2.718 -8.911 1.00 96.06 89 SER A CA 1
ATOM 709 C C . SER A 1 89 ? 0.074 -1.476 -8.618 1.00 96.06 89 SER A C 1
ATOM 711 O O . SER A 1 89 ? 1.311 -1.556 -8.569 1.00 96.06 89 SER A O 1
ATOM 713 N N . TRP A 1 90 ? -0.569 -0.337 -8.349 1.00 96.12 90 TRP A N 1
ATOM 714 C CA . TRP A 1 90 ? 0.097 0.904 -7.956 1.00 96.12 90 TRP A CA 1
ATOM 715 C C . TRP A 1 90 ? 0.814 0.756 -6.608 1.00 96.12 90 TRP A C 1
ATOM 717 O O . TRP A 1 90 ? 1.993 1.099 -6.503 1.00 96.12 90 TRP A O 1
ATOM 727 N N . ASN A 1 91 ? 0.161 0.167 -5.599 1.00 94.00 91 ASN A N 1
ATOM 728 C CA . ASN A 1 91 ? 0.746 -0.082 -4.276 1.00 94.00 91 ASN A CA 1
ATOM 729 C C . ASN A 1 91 ? 1.953 -1.026 -4.358 1.00 94.00 91 ASN A C 1
ATOM 731 O O . ASN A 1 91 ? 3.020 -0.726 -3.817 1.00 94.00 91 ASN A O 1
ATOM 735 N N . SER A 1 92 ? 1.826 -2.121 -5.112 1.00 95.06 92 SER A N 1
ATOM 736 C CA . SER A 1 92 ? 2.921 -3.063 -5.369 1.00 95.06 92 SER A CA 1
ATOM 737 C C . SER A 1 92 ? 4.118 -2.368 -6.032 1.00 95.06 92 SER A C 1
ATOM 739 O O . SER A 1 92 ? 5.271 -2.551 -5.631 1.00 95.06 92 SER A O 1
ATOM 741 N N . THR A 1 93 ? 3.860 -1.522 -7.031 1.00 96.31 93 THR A N 1
ATOM 742 C CA . THR A 1 93 ? 4.894 -0.760 -7.749 1.00 96.31 93 THR A CA 1
ATOM 743 C C . THR A 1 93 ? 5.539 0.304 -6.856 1.00 96.31 93 THR A C 1
ATOM 745 O O . THR A 1 93 ? 6.762 0.448 -6.859 1.00 96.31 93 THR A O 1
ATOM 748 N N . SER A 1 94 ? 4.751 0.982 -6.019 1.00 94.81 94 SER A N 1
ATOM 749 C CA . SER A 1 94 ? 5.225 1.932 -5.006 1.00 94.81 94 SER A CA 1
ATOM 750 C C . SER A 1 94 ? 6.162 1.259 -3.993 1.00 94.81 94 SER A C 1
ATOM 752 O O . SER A 1 94 ? 7.241 1.786 -3.717 1.00 94.81 94 SER A O 1
ATOM 754 N N . GLY A 1 95 ? 5.821 0.059 -3.509 1.00 92.81 95 GLY A N 1
ATOM 755 C CA . GLY A 1 95 ? 6.679 -0.727 -2.614 1.00 92.81 95 GLY A CA 1
ATOM 756 C C . GLY A 1 95 ? 7.995 -1.150 -3.275 1.00 92.81 95 GLY A C 1
ATOM 757 O O . GLY A 1 95 ? 9.076 -0.976 -2.706 1.00 92.81 95 GLY A O 1
ATOM 758 N N . ARG A 1 96 ? 7.937 -1.608 -4.533 1.00 91.50 96 ARG A N 1
ATOM 759 C CA . ARG A 1 96 ? 9.145 -1.920 -5.317 1.00 91.50 96 ARG A CA 1
ATOM 760 C C . ARG A 1 96 ? 10.046 -0.701 -5.513 1.00 91.50 96 ARG A C 1
ATOM 762 O O . ARG A 1 96 ? 11.273 -0.817 -5.481 1.00 91.50 96 ARG A O 1
ATOM 769 N N . LEU A 1 97 ? 9.453 0.470 -5.696 1.00 93.38 97 LEU A N 1
ATOM 770 C CA . LEU A 1 97 ? 10.181 1.723 -5.818 1.00 93.38 97 LEU A CA 1
ATOM 771 C C . LEU A 1 97 ? 10.808 2.157 -4.481 1.00 93.38 97 LEU A C 1
ATOM 773 O O . LEU A 1 97 ? 11.933 2.653 -4.471 1.00 93.38 97 LEU A O 1
ATOM 777 N N . ALA A 1 98 ? 10.141 1.916 -3.350 1.00 91.44 98 ALA A N 1
ATOM 778 C CA . ALA A 1 98 ? 10.718 2.147 -2.025 1.00 91.44 98 ALA A CA 1
ATOM 779 C C . ALA A 1 98 ? 11.959 1.271 -1.780 1.00 91.44 98 ALA A C 1
ATOM 781 O O . ALA A 1 98 ? 12.944 1.747 -1.220 1.00 91.44 98 ALA A O 1
ATOM 782 N N . LYS A 1 99 ? 11.965 0.027 -2.277 1.00 88.19 99 LYS A N 1
ATOM 783 C CA . LYS A 1 99 ? 13.166 -0.823 -2.269 1.00 88.19 99 LYS A CA 1
ATOM 784 C C . LYS A 1 99 ? 14.316 -0.195 -3.066 1.00 88.19 99 LYS A C 1
ATOM 786 O O . LYS A 1 99 ? 15.439 -0.157 -2.579 1.00 88.19 99 LYS A O 1
ATOM 791 N N . LEU A 1 100 ? 14.028 0.370 -4.243 1.00 88.56 100 LEU A N 1
ATOM 792 C CA . LEU A 1 100 ? 15.027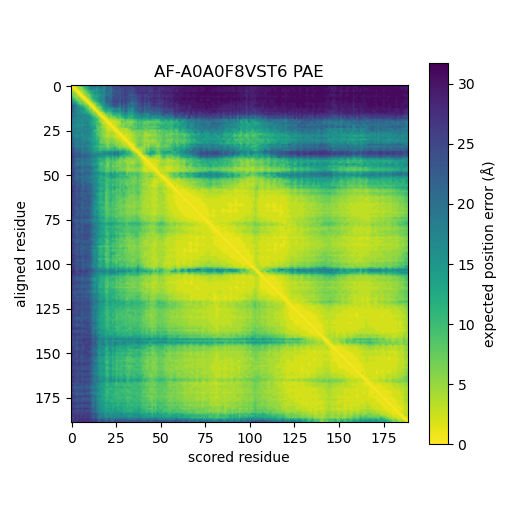 1.056 -5.073 1.00 88.56 100 LEU A CA 1
ATOM 793 C C . LEU A 1 100 ? 15.638 2.287 -4.372 1.00 88.56 100 LEU A C 1
ATOM 795 O O . LEU A 1 100 ? 16.818 2.578 -4.568 1.00 88.56 100 LEU A O 1
ATOM 799 N N . LYS A 1 101 ? 14.850 2.984 -3.537 1.00 90.25 101 LYS A N 1
ATOM 800 C CA . LYS A 1 101 ? 15.321 4.101 -2.701 1.00 90.25 101 LYS A CA 1
ATOM 801 C C . LYS A 1 101 ? 16.422 3.662 -1.731 1.00 90.25 101 LYS A C 1
ATOM 803 O O . LYS A 1 101 ? 17.376 4.404 -1.543 1.00 90.25 101 LYS A O 1
ATOM 808 N N . ARG A 1 102 ? 16.284 2.475 -1.126 1.00 86.62 102 ARG A N 1
ATOM 809 C CA . ARG A 1 102 ? 17.232 1.948 -0.125 1.00 86.62 102 ARG A CA 1
ATOM 810 C C . ARG A 1 102 ? 18.599 1.622 -0.725 1.00 86.62 102 ARG A C 1
ATOM 812 O O . ARG A 1 102 ? 19.599 1.741 -0.041 1.00 86.62 102 ARG A O 1
ATOM 819 N N . THR A 1 103 ? 18.641 1.255 -2.003 1.00 82.94 103 THR A N 1
ATOM 820 C CA . THR A 1 103 ? 19.882 0.951 -2.737 1.00 82.94 103 THR A CA 1
ATOM 821 C C . THR A 1 103 ? 20.457 2.171 -3.475 1.00 82.94 103 THR A C 1
ATOM 823 O O . THR A 1 103 ? 21.113 2.005 -4.499 1.00 82.94 103 THR A O 1
ATOM 826 N N . SER A 1 104 ? 20.128 3.395 -3.038 1.00 69.62 104 SER A N 1
ATOM 827 C CA . SER A 1 104 ? 20.671 4.677 -3.534 1.00 69.62 104 SER A CA 1
ATOM 828 C C . SER A 1 104 ? 20.696 4.861 -5.060 1.00 69.62 104 SER A C 1
ATOM 830 O O . SER A 1 104 ? 21.581 5.507 -5.613 1.00 69.62 104 SER A O 1
ATOM 832 N N . SER A 1 105 ? 19.710 4.319 -5.781 1.00 76.19 105 SER A N 1
ATOM 833 C CA . SER A 1 105 ? 19.656 4.479 -7.238 1.00 76.19 105 SER A CA 1
ATOM 834 C C . SER A 1 105 ? 19.102 5.855 -7.621 1.00 76.19 105 SER A C 1
ATOM 836 O O . SER A 1 105 ? 17.971 6.195 -7.262 1.00 76.19 105 SER A O 1
ATOM 838 N N . GLY A 1 106 ? 19.841 6.617 -8.437 1.00 80.88 106 GLY A N 1
ATOM 839 C CA . GLY A 1 106 ? 19.416 7.942 -8.918 1.00 80.88 106 GLY A CA 1
ATOM 840 C C . GLY A 1 106 ? 18.061 7.946 -9.646 1.00 80.88 106 GLY A C 1
ATOM 841 O O . GLY A 1 106 ? 17.309 8.919 -9.581 1.00 80.88 106 GLY A O 1
ATOM 842 N N . LYS A 1 107 ? 17.670 6.812 -10.249 1.00 86.62 107 LYS A N 1
ATOM 843 C CA . LYS A 1 107 ? 16.396 6.650 -10.979 1.00 86.62 107 LYS A CA 1
ATOM 844 C C . LYS A 1 107 ? 15.157 6.716 -10.080 1.00 86.62 107 LYS A C 1
ATOM 846 O O . LYS A 1 107 ? 14.059 6.969 -10.581 1.00 86.62 107 LYS A O 1
ATOM 851 N N . TYR A 1 108 ? 15.311 6.514 -8.767 1.00 92.00 108 TYR A N 1
ATOM 852 C CA . TYR A 1 108 ? 14.202 6.551 -7.810 1.00 92.00 108 TYR A CA 1
ATOM 853 C C . TYR A 1 108 ? 13.399 7.853 -7.915 1.00 92.00 108 TYR A C 1
ATOM 855 O O . TYR A 1 108 ? 12.170 7.812 -7.994 1.00 92.00 108 TYR A O 1
ATOM 863 N N . ARG A 1 109 ? 14.084 9.006 -7.957 1.00 92.38 109 ARG A N 1
ATOM 864 C CA . ARG A 1 109 ? 13.430 10.324 -7.977 1.00 92.38 109 ARG A CA 1
ATOM 865 C C . ARG A 1 109 ? 12.547 10.479 -9.216 1.00 92.38 109 ARG A C 1
ATOM 867 O O . ARG A 1 109 ? 11.382 10.854 -9.094 1.00 92.38 109 ARG A O 1
ATOM 874 N N . THR A 1 110 ? 13.065 10.118 -10.387 1.00 94.06 110 THR A N 1
ATOM 875 C CA . THR A 1 110 ? 12.343 10.189 -11.666 1.00 94.06 110 THR A CA 1
ATOM 876 C C . THR A 1 110 ? 11.111 9.287 -11.672 1.00 94.06 110 THR A C 1
ATOM 878 O O . THR A 1 110 ? 10.010 9.728 -12.002 1.00 94.06 110 THR A O 1
ATOM 881 N N . TYR A 1 111 ? 11.261 8.033 -11.246 1.00 95.12 111 TYR A N 1
ATOM 882 C CA . TYR 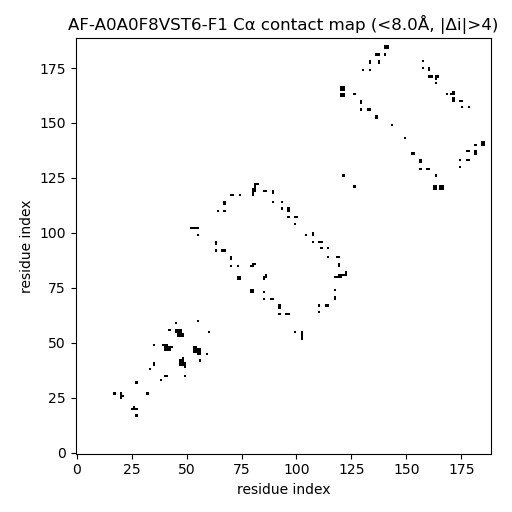A 1 111 ? 10.152 7.079 -11.188 1.00 95.12 111 TYR A CA 1
ATOM 883 C C . TYR A 1 111 ? 9.099 7.459 -10.148 1.00 95.12 111 TYR A C 1
ATOM 885 O O . TYR A 1 111 ? 7.906 7.301 -10.401 1.00 95.12 111 TYR A O 1
ATOM 893 N N . ARG A 1 112 ? 9.508 8.028 -9.008 1.00 95.25 112 ARG A N 1
ATOM 894 C CA . ARG A 1 112 ? 8.567 8.509 -7.991 1.00 95.25 112 ARG A CA 1
ATOM 895 C C . ARG A 1 112 ? 7.749 9.687 -8.495 1.00 95.25 112 ARG A C 1
ATOM 897 O O . ARG A 1 112 ? 6.544 9.711 -8.265 1.00 95.25 112 ARG A O 1
ATOM 904 N N . LYS A 1 113 ? 8.381 10.628 -9.205 1.00 95.44 113 LYS A N 1
ATOM 905 C CA . LYS A 1 113 ? 7.685 11.755 -9.844 1.00 95.44 113 LYS A CA 1
ATOM 906 C C . LYS A 1 113 ? 6.622 11.260 -10.827 1.00 95.44 113 LYS A C 1
ATOM 908 O O . LYS A 1 113 ? 5.484 11.702 -10.731 1.00 95.44 113 LYS A O 1
ATOM 913 N N . ARG A 1 114 ? 6.960 10.303 -11.700 1.00 96.31 114 ARG A N 1
ATOM 914 C CA . ARG A 1 114 ? 6.010 9.677 -12.642 1.00 96.31 114 ARG A CA 1
ATOM 915 C C . ARG A 1 114 ? 4.835 9.013 -11.923 1.00 96.31 114 ARG A C 1
ATOM 917 O O . ARG A 1 114 ? 3.689 9.379 -12.150 1.00 96.31 114 ARG A O 1
ATOM 924 N N . LEU A 1 115 ? 5.124 8.133 -10.964 1.00 95.50 115 LEU A N 1
ATOM 925 C CA . LEU A 1 115 ? 4.102 7.395 -10.216 1.00 95.50 115 LEU A CA 1
ATOM 926 C C . LEU A 1 115 ? 3.163 8.312 -9.405 1.00 95.50 115 LEU A C 1
ATOM 928 O O . LEU A 1 115 ? 1.983 8.006 -9.236 1.00 95.50 115 LEU A O 1
ATOM 932 N N . ASN A 1 116 ? 3.671 9.449 -8.918 1.00 94.12 116 ASN A N 1
ATOM 933 C CA . ASN A 1 116 ? 2.881 10.439 -8.185 1.00 94.12 116 ASN A CA 1
ATOM 934 C C . ASN A 1 116 ? 1.853 11.176 -9.059 1.00 94.12 116 ASN A C 1
ATOM 936 O O . ASN A 1 116 ? 0.864 11.650 -8.502 1.00 94.12 116 ASN A O 1
ATOM 940 N N . LYS A 1 117 ? 2.062 11.275 -10.380 1.00 94.50 117 LYS A N 1
ATOM 941 C CA . LYS A 1 117 ? 1.090 11.883 -11.310 1.00 94.50 117 LYS A CA 1
ATOM 942 C C . LYS A 1 117 ? -0.160 11.010 -11.469 1.00 94.50 117 LYS A C 1
ATOM 944 O O . LYS A 1 117 ? -1.270 11.515 -11.591 1.00 94.50 117 LYS A O 1
ATOM 949 N N . ILE A 1 118 ? 0.017 9.694 -11.388 1.00 94.94 118 ILE A N 1
ATOM 950 C CA . ILE A 1 118 ? -1.009 8.682 -11.672 1.00 94.94 118 ILE A CA 1
ATOM 951 C C . ILE A 1 118 ? -1.524 7.979 -10.406 1.00 94.94 118 ILE A C 1
ATOM 953 O O . ILE A 1 118 ? -1.753 6.769 -10.388 1.00 94.94 118 ILE A O 1
ATOM 957 N N . LYS A 1 119 ? -1.689 8.722 -9.305 1.00 93.31 119 LYS A N 1
ATOM 958 C CA . LYS A 1 119 ? -2.203 8.160 -8.043 1.00 93.31 119 LYS A CA 1
ATOM 959 C C . LYS A 1 119 ? -3.581 7.506 -8.230 1.00 93.31 119 LYS A C 1
ATOM 961 O O . LYS A 1 119 ? -4.392 8.032 -8.997 1.00 93.31 119 LYS A O 1
ATOM 966 N N . PRO A 1 120 ? -3.874 6.399 -7.534 1.00 93.88 120 PRO A N 1
ATOM 967 C CA . PRO A 1 120 ? -5.203 5.813 -7.563 1.00 93.88 120 PRO A CA 1
ATOM 968 C C . PRO A 1 120 ? -6.233 6.778 -6.975 1.00 93.88 120 PRO A C 1
ATOM 970 O O . PRO A 1 120 ? -5.931 7.541 -6.054 1.00 93.88 120 PRO A O 1
ATOM 973 N N . LEU A 1 121 ? -7.447 6.718 -7.508 1.00 92.19 121 LEU A N 1
ATOM 974 C CA . LEU A 1 121 ? -8.598 7.457 -7.006 1.00 92.19 121 LEU A CA 1
ATOM 975 C C . LEU A 1 121 ? -9.461 6.528 -6.154 1.00 92.19 121 LEU A C 1
ATOM 977 O O . LEU A 1 121 ? -9.416 5.309 -6.305 1.00 92.19 121 LEU A O 1
ATOM 981 N N . THR A 1 122 ? -10.229 7.103 -5.234 1.00 90.75 122 THR A N 1
ATOM 982 C CA . THR A 1 122 ? -11.120 6.317 -4.374 1.00 90.75 122 THR A CA 1
ATOM 983 C C . THR A 1 122 ? -12.529 6.304 -4.945 1.00 90.75 122 THR A C 1
ATOM 985 O O . THR A 1 122 ? -13.033 7.350 -5.347 1.00 90.75 122 THR A O 1
ATOM 988 N N . HIS A 1 123 ? -13.176 5.138 -4.961 1.00 91.31 123 HIS A N 1
ATOM 989 C CA . HIS A 1 123 ? -14.584 5.040 -5.325 1.00 91.31 123 HIS A CA 1
ATOM 990 C C . HIS A 1 123 ? -15.477 5.513 -4.164 1.00 91.31 123 HIS A C 1
ATOM 992 O O . HIS A 1 123 ? -15.143 5.341 -2.992 1.00 91.31 123 HIS A O 1
ATOM 998 N N . GLU A 1 124 ? -16.652 6.063 -4.461 1.00 90.88 124 GLU A N 1
ATOM 999 C CA . GLU A 1 124 ? -17.585 6.567 -3.443 1.00 90.88 124 GLU A CA 1
ATOM 1000 C C . GLU A 1 124 ? -18.045 5.463 -2.467 1.00 90.88 124 GLU A C 1
ATOM 1002 O O . GLU A 1 124 ? -18.094 5.653 -1.252 1.00 90.88 124 GLU A O 1
ATOM 1007 N N . ARG A 1 125 ? -18.297 4.258 -3.000 1.00 91.38 125 ARG A N 1
ATOM 1008 C CA . ARG A 1 125 ? -18.577 3.037 -2.215 1.00 91.38 125 ARG A CA 1
ATOM 1009 C C . ARG A 1 125 ? -17.499 2.763 -1.158 1.00 91.38 125 ARG A C 1
ATOM 1011 O O . ARG A 1 125 ? -17.833 2.410 -0.026 1.00 91.38 125 ARG A O 1
ATOM 1018 N N . ASP A 1 126 ? -16.226 2.965 -1.494 1.00 90.75 126 ASP A N 1
ATOM 1019 C CA . ASP A 1 126 ? -15.130 2.786 -0.539 1.00 90.75 126 ASP A CA 1
ATOM 1020 C C . ASP A 1 126 ? -15.140 3.882 0.522 1.00 90.75 126 ASP A C 1
ATOM 1022 O O . ASP A 1 126 ? -14.952 3.588 1.699 1.00 90.75 126 ASP A O 1
ATOM 1026 N N . ALA A 1 127 ? -15.414 5.133 0.140 1.00 93.38 127 ALA A N 1
ATOM 1027 C CA . ALA A 1 127 ? -15.523 6.236 1.092 1.00 93.38 127 ALA A CA 1
ATOM 1028 C C . ALA A 1 127 ? -16.631 5.981 2.129 1.00 93.38 127 ALA A C 1
ATOM 1030 O O . ALA A 1 127 ? -16.408 6.151 3.331 1.00 93.38 127 ALA A O 1
ATOM 1031 N N . ARG A 1 128 ? -17.795 5.480 1.688 1.00 95.44 128 ARG A N 1
ATOM 1032 C CA . ARG A 1 128 ? -18.886 5.056 2.582 1.00 95.44 128 ARG A CA 1
ATOM 1033 C C . ARG A 1 128 ? -18.461 3.915 3.505 1.00 95.44 128 ARG A C 1
ATOM 1035 O O . ARG A 1 128 ? -18.705 3.979 4.710 1.00 95.44 128 ARG A O 1
ATOM 1042 N N . ARG A 1 129 ? -17.775 2.902 2.967 1.00 94.94 129 ARG A N 1
ATOM 1043 C CA . ARG A 1 129 ? -17.255 1.771 3.750 1.00 94.94 129 ARG A CA 1
ATOM 1044 C C . ARG A 1 129 ? -16.253 2.224 4.813 1.00 94.94 129 ARG A C 1
ATOM 1046 O O . ARG A 1 129 ? -16.341 1.771 5.950 1.00 94.94 129 ARG A O 1
ATOM 1053 N N . ILE A 1 130 ? -15.328 3.119 4.465 1.00 95.06 130 ILE A N 1
ATOM 1054 C CA . ILE A 1 130 ? -14.338 3.674 5.397 1.00 95.06 130 ILE A CA 1
ATOM 1055 C C . ILE A 1 130 ? -15.052 4.442 6.512 1.00 95.06 130 ILE A C 1
ATOM 1057 O O . ILE A 1 130 ? -14.798 4.171 7.680 1.00 95.06 130 ILE A O 1
ATOM 1061 N N . LYS A 1 131 ? -16.015 5.311 6.177 1.00 95.75 131 LYS A N 1
ATOM 1062 C CA . LYS A 1 131 ? -16.824 6.042 7.168 1.00 95.75 131 LYS A CA 1
ATOM 1063 C C . LYS A 1 131 ? -17.537 5.097 8.142 1.00 95.75 131 LYS A C 1
ATOM 1065 O O . LYS A 1 131 ? -17.514 5.330 9.349 1.00 95.75 131 LYS A O 1
ATOM 1070 N N . ALA A 1 132 ? -18.142 4.021 7.637 1.00 96.12 132 ALA A N 1
ATOM 1071 C CA . ALA A 1 132 ? -18.798 3.017 8.474 1.00 96.12 132 ALA A CA 1
ATOM 1072 C C . ALA A 1 132 ? -17.804 2.291 9.399 1.00 96.12 132 ALA A C 1
ATOM 1074 O O . ALA A 1 132 ? -18.083 2.129 10.585 1.00 96.12 132 ALA A O 1
ATOM 1075 N N . LYS A 1 133 ? -16.623 1.909 8.890 1.00 95.25 133 LYS A N 1
ATOM 1076 C CA . LYS A 1 133 ? -15.553 1.311 9.707 1.00 95.25 133 LYS A CA 1
ATOM 1077 C C . LYS A 1 133 ? -15.062 2.259 10.801 1.00 95.25 133 LYS A C 1
ATOM 1079 O O . LYS A 1 133 ? -14.869 1.805 11.920 1.00 95.25 133 LYS A O 1
ATOM 1084 N N . THR A 1 134 ? -14.888 3.550 10.504 1.00 95.38 134 THR A N 1
ATOM 1085 C CA . THR A 1 134 ? -14.471 4.548 11.502 1.00 95.38 134 THR A CA 1
ATOM 1086 C C . THR A 1 134 ? -15.485 4.677 12.628 1.00 95.38 134 THR A C 1
ATOM 1088 O O . THR A 1 134 ? -15.095 4.690 13.787 1.00 95.38 134 THR A O 1
ATOM 1091 N N . ARG A 1 135 ? -16.784 4.704 12.306 1.00 93.81 135 ARG A N 1
ATOM 1092 C CA . ARG A 1 135 ? -17.845 4.743 13.324 1.00 93.81 135 ARG A CA 1
ATOM 1093 C C . ARG A 1 135 ? -17.842 3.502 14.213 1.00 93.81 135 ARG A C 1
ATOM 1095 O O . ARG A 1 135 ? -17.935 3.637 15.421 1.00 93.81 135 ARG A O 1
ATOM 1102 N N . ARG A 1 136 ? -17.689 2.310 13.628 1.00 93.00 136 ARG A N 1
ATOM 1103 C CA . ARG A 1 136 ? -17.574 1.065 14.406 1.00 93.00 136 ARG A CA 1
ATOM 1104 C C . ARG A 1 136 ? -16.352 1.085 15.323 1.00 93.00 136 ARG A C 1
ATOM 1106 O O . ARG A 1 136 ? -16.472 0.746 16.486 1.00 93.00 136 ARG A O 1
ATOM 1113 N N . LEU A 1 137 ? -15.205 1.542 14.816 1.00 93.75 137 LEU A N 1
ATOM 1114 C CA . LEU A 1 137 ? -13.980 1.623 15.612 1.00 93.75 137 LEU A CA 1
ATOM 1115 C C . LEU A 1 137 ? -14.088 2.631 16.768 1.00 93.75 137 LEU A C 1
ATOM 1117 O O . LEU A 1 137 ? -13.454 2.426 17.794 1.00 93.75 137 LEU A O 1
ATOM 1121 N N . LEU A 1 138 ? -14.878 3.696 16.604 1.00 92.69 138 LEU A N 1
ATOM 1122 C CA . LEU A 1 138 ? -15.169 4.647 17.677 1.00 92.69 138 LEU A CA 1
ATOM 1123 C C . LEU A 1 138 ? -15.950 3.983 18.814 1.00 92.69 138 LEU A C 1
ATOM 1125 O O . LEU A 1 138 ? -15.534 4.090 19.958 1.00 92.69 138 LEU A O 1
ATOM 1129 N N . VAL A 1 139 ? -17.009 3.238 18.498 1.00 91.12 139 VAL A N 1
ATOM 1130 C CA . VAL A 1 139 ? -17.775 2.490 19.511 1.00 91.12 139 VAL A CA 1
ATOM 1131 C C . VAL A 1 139 ? -16.891 1.440 20.187 1.00 91.12 139 VAL A C 1
ATOM 1133 O O . VAL A 1 139 ? -16.839 1.360 21.408 1.00 91.12 139 VAL A O 1
ATOM 1136 N N . ASP A 1 140 ? -16.109 0.694 19.402 1.00 90.06 140 ASP A N 1
ATOM 1137 C CA . ASP A 1 140 ? -15.161 -0.292 19.937 1.00 90.06 140 ASP A CA 1
ATOM 1138 C C . ASP A 1 140 ? -14.089 0.332 20.855 1.00 90.06 140 ASP A C 1
ATOM 1140 O O . ASP A 1 140 ? -13.491 -0.384 21.656 1.00 90.06 140 ASP A O 1
ATOM 1144 N N . SER A 1 141 ? -13.796 1.632 20.716 1.00 89.44 141 SER A N 1
ATOM 1145 C CA . SER A 1 141 ? -12.788 2.317 21.538 1.00 89.44 141 SER A CA 1
ATOM 1146 C C . SER A 1 141 ? -13.253 2.578 22.967 1.00 89.44 141 SER A C 1
ATOM 1148 O O . SER A 1 141 ? -12.416 2.721 23.847 1.00 89.44 141 SER A O 1
ATOM 1150 N N . GLU A 1 142 ? -14.563 2.589 23.224 1.00 87.50 142 GLU A N 1
ATOM 1151 C CA . GLU A 1 142 ? -15.109 2.785 24.573 1.00 87.50 142 GLU A CA 1
ATOM 1152 C C . GLU A 1 142 ? -14.847 1.577 25.480 1.00 87.50 142 GLU A C 1
ATOM 1154 O O . GLU A 1 142 ? -14.723 1.729 26.691 1.00 87.50 142 GLU A O 1
ATOM 1159 N N . LYS A 1 143 ? -14.760 0.370 24.904 1.00 86.19 143 LYS A N 1
ATOM 1160 C CA . LYS A 1 143 ? -14.445 -0.870 25.626 1.00 86.19 143 LYS A CA 1
ATOM 1161 C C . LYS A 1 143 ? -13.588 -1.783 24.760 1.00 86.19 143 LYS A C 1
ATOM 1163 O O . LYS A 1 143 ? -14.092 -2.651 24.039 1.00 86.19 143 LYS A O 1
ATOM 1168 N N . VAL A 1 144 ? -12.273 -1.610 24.848 1.00 85.94 144 VAL A N 1
ATOM 1169 C CA . VAL A 1 144 ? -11.326 -2.411 24.068 1.00 85.94 144 VAL A CA 1
ATOM 1170 C C . VAL A 1 144 ? -11.204 -3.816 24.663 1.00 85.94 144 VAL A C 1
ATOM 1172 O O . VAL A 1 144 ? -10.457 -4.049 25.604 1.00 85.94 144 VAL A O 1
ATOM 1175 N N . GLN A 1 145 ? -11.905 -4.789 24.077 1.00 82.81 145 GLN A N 1
ATOM 1176 C CA . GLN A 1 145 ? -11.799 -6.193 24.507 1.00 82.81 145 GLN A CA 1
ATOM 1177 C C . GLN A 1 145 ? -10.464 -6.846 24.113 1.00 82.81 145 GLN A C 1
ATOM 1179 O O . GLN A 1 145 ? -9.918 -7.652 24.857 1.00 82.81 145 GLN A O 1
ATOM 1184 N N . ASN A 1 146 ? -9.942 -6.532 22.920 1.00 88.88 146 ASN A N 1
ATOM 1185 C CA . ASN A 1 146 ? -8.697 -7.105 22.400 1.00 88.88 146 ASN A CA 1
ATOM 1186 C C . ASN A 1 146 ? -7.785 -5.995 21.837 1.00 88.88 146 ASN A C 1
ATOM 1188 O O . ASN A 1 146 ? -8.010 -5.535 20.706 1.00 88.88 146 ASN A O 1
ATOM 1192 N N . PRO A 1 147 ? -6.746 -5.584 22.590 1.00 88.44 147 PRO A N 1
ATOM 1193 C CA . PRO A 1 147 ? -5.859 -4.485 22.206 1.00 88.44 147 PRO A CA 1
ATOM 1194 C C . PRO A 1 147 ? -5.097 -4.720 20.896 1.00 88.44 147 PRO A C 1
ATOM 1196 O O . PRO A 1 147 ? -4.960 -3.806 20.078 1.00 88.44 147 PRO A O 1
ATOM 1199 N N . GLU A 1 148 ? -4.626 -5.944 20.642 1.00 90.19 148 GLU A N 1
ATOM 1200 C CA . GLU A 1 148 ? -3.850 -6.253 19.435 1.00 90.19 148 GLU A CA 1
ATOM 1201 C C . GLU A 1 148 ? -4.711 -6.194 18.173 1.00 90.19 148 GLU A C 1
ATOM 1203 O O . GLU A 1 148 ? -4.350 -5.557 17.172 1.00 90.19 148 GLU A O 1
ATOM 1208 N N . ALA A 1 149 ? -5.887 -6.826 18.227 1.00 90.25 149 ALA A N 1
ATOM 1209 C CA . ALA A 1 149 ? -6.847 -6.799 17.134 1.00 90.25 149 ALA A CA 1
ATOM 1210 C C . ALA A 1 149 ? -7.302 -5.361 16.852 1.00 90.25 149 AL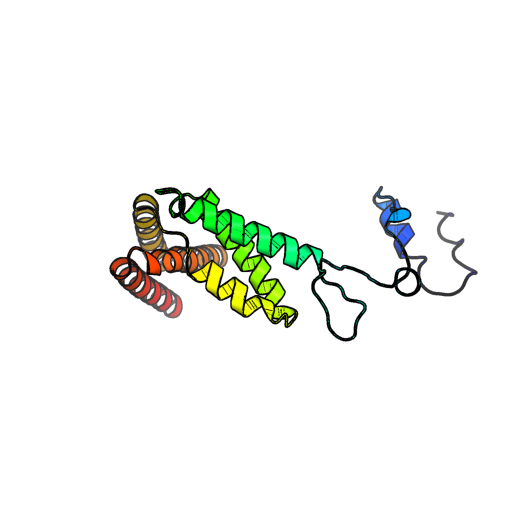A A C 1
ATOM 1212 O O . ALA A 1 149 ? -7.358 -4.945 15.689 1.00 90.25 149 ALA A O 1
ATOM 1213 N N . PHE A 1 150 ? -7.559 -4.580 17.905 1.00 92.06 150 PHE A N 1
ATOM 1214 C CA . PHE A 1 150 ? -7.921 -3.173 17.795 1.00 92.06 150 PHE A CA 1
ATOM 1215 C C . PHE A 1 150 ? -6.812 -2.354 17.120 1.00 92.06 150 PHE A C 1
ATOM 1217 O O . PHE A 1 150 ? -7.064 -1.688 16.112 1.00 92.06 150 PHE A O 1
ATOM 1224 N N . LYS A 1 151 ? -5.563 -2.465 17.592 1.00 91.88 151 LYS A N 1
ATOM 1225 C CA . LYS A 1 151 ? -4.399 -1.769 17.018 1.00 91.88 151 LYS A CA 1
ATOM 1226 C C . LYS A 1 151 ? -4.235 -2.073 15.530 1.00 91.88 151 LYS A C 1
ATOM 1228 O O . LYS A 1 151 ? -4.013 -1.163 14.725 1.00 91.88 151 LYS A O 1
ATOM 1233 N N . LYS A 1 152 ? -4.414 -3.336 15.133 1.00 93.25 152 LYS A N 1
ATOM 1234 C CA . LYS A 1 152 ? -4.376 -3.756 13.725 1.00 93.25 152 LYS A CA 1
ATOM 1235 C C . LYS A 1 152 ? -5.491 -3.103 12.901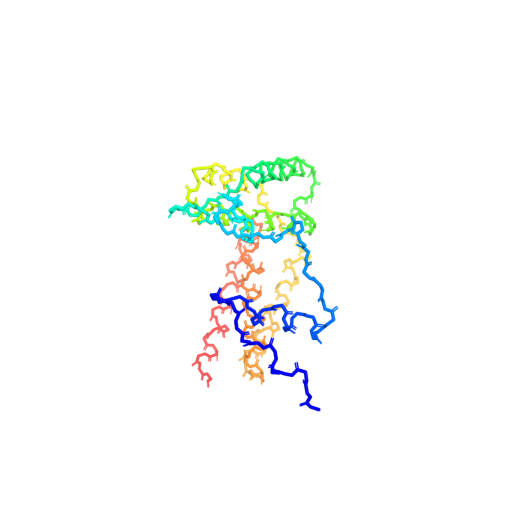 1.00 93.25 152 LYS A C 1
ATOM 1237 O O . LYS A 1 152 ? -5.225 -2.609 11.801 1.00 93.25 152 LYS A O 1
ATOM 1242 N N . ARG A 1 153 ? -6.729 -3.065 13.416 1.00 93.12 153 ARG A N 1
ATOM 1243 C CA . ARG A 1 153 ? -7.863 -2.384 12.758 1.00 93.12 153 ARG A CA 1
ATOM 1244 C C . ARG A 1 153 ? -7.614 -0.882 12.624 1.00 93.12 153 ARG A C 1
ATOM 1246 O O . ARG A 1 153 ? -7.808 -0.344 11.534 1.00 93.12 153 ARG A O 1
ATOM 1253 N N . TYR A 1 154 ? -7.121 -0.238 13.679 1.00 94.31 154 TYR A N 1
ATOM 1254 C CA . TYR A 1 154 ? -6.784 1.185 13.703 1.00 94.31 154 TYR A CA 1
ATOM 1255 C C . TYR A 1 154 ? -5.744 1.542 12.635 1.00 94.31 154 TYR A C 1
ATOM 1257 O O . TYR A 1 154 ? -5.972 2.424 11.806 1.00 94.31 154 TYR A O 1
ATOM 1265 N N . GLN A 1 155 ? -4.624 0.815 12.586 1.00 93.81 155 GLN A N 1
ATOM 1266 C CA . GLN A 1 155 ? -3.562 1.060 11.605 1.00 93.81 155 GLN A CA 1
ATOM 1267 C C . GLN A 1 155 ? -4.043 0.844 10.167 1.00 93.81 155 GLN A C 1
ATOM 1269 O O . GLN A 1 155 ? -3.755 1.653 9.279 1.00 93.81 155 GLN A O 1
ATOM 1274 N N . LYS A 1 156 ? -4.824 -0.219 9.934 1.00 93.81 156 LYS A N 1
ATOM 1275 C CA . LYS A 1 156 ? -5.432 -0.482 8.627 1.00 93.81 156 LYS A CA 1
ATOM 1276 C C . LYS A 1 156 ? -6.360 0.659 8.211 1.00 93.81 156 LYS A C 1
ATOM 1278 O O . LYS A 1 156 ? -6.280 1.125 7.075 1.00 93.81 156 LYS A O 1
ATOM 1283 N N . LEU A 1 157 ? -7.199 1.141 9.126 1.00 95.06 157 LEU A N 1
ATOM 1284 C CA . LEU A 1 157 ? -8.130 2.230 8.857 1.00 95.06 157 LEU A CA 1
ATOM 1285 C C . LEU A 1 157 ? -7.404 3.556 8.595 1.00 95.06 157 LEU A C 1
ATOM 1287 O O . LEU A 1 157 ? -7.765 4.259 7.657 1.00 95.06 157 LEU A O 1
ATOM 1291 N N . MET A 1 158 ? -6.339 3.871 9.337 1.00 93.94 158 MET A N 1
ATOM 1292 C CA . MET A 1 158 ? -5.491 5.042 9.069 1.00 93.94 158 MET A CA 1
ATOM 1293 C C . MET A 1 158 ? -4.908 5.018 7.652 1.00 93.94 158 MET A C 1
ATOM 1295 O O . MET A 1 158 ? -4.919 6.034 6.949 1.00 93.94 158 MET A O 1
ATOM 1299 N N . HIS A 1 159 ? -4.437 3.850 7.207 1.00 91.81 159 HIS A N 1
ATOM 1300 C CA . HIS A 1 159 ? -3.953 3.662 5.842 1.00 91.81 159 HIS A CA 1
ATOM 1301 C C . HIS A 1 159 ? -5.076 3.858 4.805 1.00 91.81 159 HIS A C 1
ATOM 1303 O O . HIS A 1 159 ? -4.892 4.591 3.830 1.00 91.81 159 HIS A O 1
ATOM 1309 N N . GLU A 1 160 ? -6.252 3.259 5.026 1.00 91.00 160 GLU A N 1
ATOM 1310 C CA . GLU A 1 160 ? -7.428 3.423 4.157 1.00 91.00 160 GLU A CA 1
ATOM 1311 C C . GLU A 1 160 ? -7.877 4.895 4.079 1.00 91.00 160 GLU A C 1
ATOM 1313 O O . GLU A 1 160 ? -8.082 5.414 2.981 1.00 91.00 160 GLU A O 1
ATOM 1318 N N . ILE A 1 161 ? -7.935 5.611 5.208 1.00 94.12 161 ILE A N 1
ATOM 1319 C CA . ILE A 1 161 ? -8.262 7.043 5.258 1.00 94.12 161 ILE A CA 1
ATOM 1320 C C . ILE A 1 161 ? -7.260 7.846 4.430 1.00 94.12 161 ILE A C 1
ATOM 1322 O O . ILE A 1 161 ? -7.667 8.714 3.660 1.00 94.12 161 ILE A O 1
ATOM 1326 N N . GLY A 1 162 ? -5.962 7.540 4.518 1.00 91.12 162 GLY A N 1
ATOM 1327 C CA . GLY A 1 162 ? -4.917 8.198 3.730 1.00 91.12 162 GLY A CA 1
ATOM 1328 C C . GLY A 1 162 ? -5.185 8.198 2.220 1.00 91.12 162 GLY A C 1
ATOM 1329 O O . GLY A 1 162 ? -4.868 9.180 1.544 1.00 91.12 162 GLY A O 1
ATOM 1330 N N . SER A 1 163 ? -5.838 7.153 1.703 1.00 87.94 163 SER A N 1
ATOM 1331 C CA . SER A 1 163 ? -6.207 7.052 0.285 1.00 87.94 163 SER A CA 1
ATOM 1332 C C . SER A 1 163 ? -7.263 8.080 -0.152 1.00 87.94 163 SER A C 1
ATOM 1334 O O . SER A 1 163 ? -7.243 8.532 -1.297 1.00 87.94 163 SER A O 1
ATOM 1336 N N . LEU A 1 164 ? -8.118 8.535 0.772 1.00 91.69 164 LEU A N 1
ATOM 1337 C CA . LEU A 1 164 ? -9.171 9.519 0.506 1.00 91.69 164 LEU A CA 1
ATOM 1338 C C . LEU A 1 164 ? -8.630 10.930 0.281 1.00 91.69 164 LEU A C 1
ATOM 1340 O O . LEU A 1 164 ? -9.310 11.737 -0.345 1.00 91.69 164 LEU A O 1
ATOM 1344 N N . LYS A 1 165 ? -7.407 11.232 0.741 1.00 91.00 165 LYS A N 1
ATOM 1345 C CA . LYS A 1 165 ? -6.812 12.579 0.671 1.00 91.00 165 LYS A CA 1
ATOM 1346 C C . LYS A 1 165 ? -6.852 13.173 -0.741 1.00 91.00 165 LYS A C 1
ATOM 1348 O O . LYS A 1 165 ? -6.997 14.378 -0.885 1.00 91.00 165 LYS A O 1
ATOM 1353 N N . SER A 1 166 ? -6.701 12.332 -1.766 1.00 84.19 166 SER A N 1
ATOM 1354 C CA . SER A 1 166 ? -6.649 12.776 -3.162 1.00 84.19 166 SER A CA 1
ATOM 1355 C C . SER A 1 166 ? -8.020 12.971 -3.815 1.00 84.19 166 SER A C 1
ATOM 1357 O O . SER A 1 166 ? -8.071 13.607 -4.860 1.00 84.19 166 SER A O 1
ATOM 1359 N N . THR A 1 167 ? -9.091 12.384 -3.273 1.00 90.19 167 THR A N 1
ATOM 1360 C CA . THR A 1 167 ? -10.423 12.368 -3.913 1.00 90.19 167 THR A CA 1
ATOM 1361 C C . THR A 1 167 ? -11.476 13.087 -3.071 1.00 90.19 167 THR A C 1
ATOM 1363 O O . THR A 1 167 ? -12.265 13.849 -3.610 1.00 90.19 167 THR A O 1
ATOM 1366 N N . TYR A 1 168 ? -11.465 12.889 -1.751 1.00 93.69 168 TYR A N 1
ATOM 1367 C CA . TYR A 1 168 ? -12.427 13.464 -0.808 1.00 93.69 168 TYR A CA 1
ATOM 1368 C C . TYR A 1 168 ? -11.681 14.131 0.364 1.00 93.69 168 TYR A C 1
ATOM 1370 O O . TYR A 1 168 ? -11.614 13.563 1.460 1.00 93.69 168 TYR A O 1
ATOM 1378 N N . PRO A 1 169 ? -11.077 15.318 0.158 1.00 93.44 169 PRO A N 1
ATOM 1379 C CA . PRO A 1 169 ? -10.234 15.965 1.165 1.00 93.44 169 PRO A CA 1
ATOM 1380 C C . PRO A 1 169 ? -11.011 16.376 2.424 1.00 93.44 169 PRO A C 1
ATOM 1382 O O . PRO A 1 169 ? -10.541 16.110 3.528 1.00 93.44 169 PRO A O 1
ATOM 1385 N N . ALA A 1 170 ? -12.219 16.932 2.285 1.00 94.81 170 ALA A N 1
ATOM 1386 C CA . ALA A 1 170 ? -13.059 17.308 3.428 1.00 94.81 170 ALA A CA 1
ATOM 1387 C C . ALA A 1 170 ? -13.406 16.091 4.306 1.00 94.81 170 ALA A C 1
ATOM 1389 O O . ALA A 1 170 ? -13.227 16.106 5.525 1.00 94.81 170 ALA A O 1
ATOM 1390 N N . LEU A 1 171 ? -13.802 14.983 3.670 1.00 94.12 171 LEU A N 1
ATOM 1391 C CA . LEU A 1 171 ? -14.093 13.735 4.371 1.00 94.12 171 LEU A CA 1
ATOM 1392 C C . LEU A 1 171 ? -12.830 13.164 5.037 1.00 94.12 171 LEU A C 1
ATOM 1394 O O . LEU A 1 171 ? -12.899 12.730 6.183 1.00 94.12 171 LEU A O 1
ATOM 1398 N N . ASN A 1 172 ? -11.662 13.229 4.384 1.00 95.25 172 ASN A N 1
ATOM 1399 C CA . ASN A 1 172 ? -10.384 12.826 4.984 1.00 95.25 172 ASN A CA 1
ATOM 1400 C C . ASN A 1 172 ? -10.080 13.584 6.285 1.00 95.25 172 ASN A C 1
ATOM 1402 O O . ASN A 1 172 ? -9.679 12.954 7.261 1.00 95.25 172 ASN A O 1
ATOM 1406 N N . ILE A 1 173 ? -10.274 14.906 6.299 1.00 95.56 173 ILE A N 1
ATOM 1407 C CA . ILE A 1 173 ? -10.037 15.748 7.480 1.00 95.56 173 ILE A CA 1
ATOM 1408 C C . ILE A 1 173 ? -10.996 15.352 8.608 1.00 95.56 173 ILE A C 1
ATOM 1410 O O . ILE A 1 173 ? -10.539 15.067 9.713 1.00 95.56 173 ILE A O 1
ATOM 1414 N N . SER A 1 174 ? -12.294 15.225 8.308 1.00 95.81 174 SER A N 1
ATOM 1415 C CA . SER A 1 174 ? -13.305 14.829 9.301 1.00 95.81 174 SER A CA 1
ATOM 1416 C C . SER A 1 174 ? -13.047 13.446 9.911 1.00 95.81 174 SER A C 1
ATOM 1418 O O . SER A 1 174 ? -13.205 13.244 11.110 1.00 95.81 174 SER A O 1
ATOM 1420 N N . LEU A 1 175 ? -12.604 12.471 9.111 1.00 95.38 175 LEU A N 1
ATOM 1421 C CA . LEU A 1 175 ? -12.300 11.141 9.632 1.00 95.38 175 LEU A CA 1
ATOM 1422 C C . LEU A 1 175 ? -11.004 11.134 10.442 1.00 95.38 175 LEU A C 1
ATOM 1424 O O . LEU A 1 175 ? -10.899 10.379 11.399 1.00 95.38 175 LEU A O 1
ATOM 1428 N N . LYS A 1 176 ? -10.019 11.968 10.095 1.00 94.62 176 LYS A N 1
ATOM 1429 C CA . LYS A 1 176 ? -8.789 12.092 10.884 1.00 94.62 176 LYS A CA 1
ATOM 1430 C C . LYS A 1 176 ? -9.028 12.719 12.249 1.00 94.62 176 LYS A C 1
ATOM 1432 O O . LYS A 1 176 ? -8.422 12.250 13.206 1.00 94.62 176 LYS A O 1
ATOM 1437 N N . SER A 1 177 ? -9.891 13.729 12.349 1.00 94.00 177 SER A N 1
ATOM 1438 C CA . SER A 1 177 ? -10.253 14.290 13.654 1.00 94.00 177 SER A CA 1
ATOM 1439 C C . SER A 1 177 ? -10.975 13.254 14.517 1.00 94.00 177 SER A C 1
ATOM 1441 O O . SER A 1 177 ? -10.656 13.122 15.692 1.00 94.00 177 SER A O 1
ATOM 1443 N N . LEU A 1 178 ? -11.852 12.428 13.931 1.00 93.94 178 LEU A N 1
ATOM 1444 C CA . LEU A 1 178 ? -12.444 11.288 14.642 1.00 93.94 178 LEU A CA 1
ATOM 1445 C C . LEU A 1 178 ? -11.394 10.266 15.098 1.00 93.94 178 LEU A C 1
ATOM 1447 O O . LEU A 1 178 ? -11.450 9.803 16.229 1.00 93.94 178 LEU A O 1
ATOM 1451 N N . MET A 1 179 ? -10.416 9.930 14.253 1.00 93.69 179 MET A N 1
ATOM 1452 C CA . MET A 1 179 ? -9.331 9.017 14.640 1.00 93.69 179 MET A CA 1
ATOM 1453 C C . MET A 1 179 ? -8.446 9.585 15.758 1.00 93.69 179 MET A C 1
ATOM 1455 O O . MET A 1 179 ? -7.909 8.808 16.543 1.00 93.69 179 MET A O 1
ATOM 1459 N N . ALA A 1 180 ? -8.295 10.911 15.844 1.00 92.69 180 ALA A N 1
ATOM 1460 C CA . ALA A 1 180 ? -7.594 11.560 16.951 1.00 92.69 180 ALA A CA 1
ATOM 1461 C C . ALA A 1 180 ? -8.356 11.386 18.273 1.00 92.69 180 ALA A C 1
ATOM 1463 O O . ALA A 1 180 ? -7.750 10.947 19.243 1.00 92.69 180 ALA A O 1
ATOM 1464 N N . LYS A 1 181 ? -9.682 11.585 18.267 1.00 91.69 181 LYS A N 1
ATOM 1465 C CA . LYS A 1 181 ? -10.543 11.316 19.433 1.00 91.69 181 LYS A CA 1
ATOM 1466 C C . LYS A 1 181 ? -10.469 9.858 19.889 1.00 91.69 181 LYS A C 1
ATOM 1468 O O . LYS A 1 181 ? -10.304 9.580 21.063 1.00 91.69 181 LYS A O 1
ATOM 1473 N N . ILE A 1 182 ? -10.501 8.912 18.945 1.00 91.50 182 ILE A N 1
ATOM 1474 C CA . ILE A 1 182 ? -10.327 7.480 19.253 1.00 91.50 182 ILE A CA 1
ATOM 1475 C C . ILE A 1 182 ? -8.995 7.227 19.967 1.00 91.50 182 ILE A C 1
ATOM 1477 O O . ILE A 1 182 ? -8.923 6.394 20.861 1.00 91.50 182 ILE A O 1
ATOM 1481 N N . ARG A 1 183 ? -7.927 7.921 19.562 1.00 89.69 183 ARG A N 1
ATOM 1482 C CA . ARG A 1 183 ? -6.616 7.794 20.205 1.00 89.69 183 ARG A CA 1
ATOM 1483 C C . ARG A 1 183 ? -6.622 8.350 21.632 1.00 89.69 183 ARG A C 1
ATOM 1485 O O . ARG A 1 183 ? -5.945 7.772 22.470 1.00 89.69 183 ARG A O 1
ATOM 1492 N N . GLU A 1 184 ? -7.338 9.443 21.877 1.00 88.62 184 GLU A N 1
ATOM 1493 C CA . GLU A 1 184 ? -7.501 10.046 23.210 1.00 88.62 184 GLU A CA 1
ATOM 1494 C C . GLU A 1 184 ? -8.270 9.104 24.144 1.00 88.62 184 GLU A C 1
ATOM 1496 O O . GLU A 1 184 ? -7.741 8.754 25.191 1.00 88.62 184 GLU A O 1
ATOM 1501 N N . ASN A 1 185 ? -9.404 8.549 23.699 1.00 85.94 185 ASN A N 1
ATOM 1502 C CA . ASN A 1 185 ? -10.187 7.570 24.469 1.00 85.94 185 ASN A CA 1
ATOM 1503 C C . ASN A 1 185 ? -9.370 6.350 24.933 1.00 85.94 185 ASN A C 1
ATOM 1505 O O . ASN A 1 185 ? -9.647 5.774 25.976 1.00 85.94 185 ASN A O 1
ATOM 1509 N N . ILE A 1 186 ? -8.381 5.929 24.139 1.00 84.06 186 ILE A N 1
ATOM 1510 C CA . ILE A 1 186 ? -7.496 4.802 24.476 1.00 84.06 186 ILE A CA 1
ATOM 1511 C C . ILE A 1 186 ? -6.423 5.211 25.487 1.00 84.06 186 ILE A C 1
ATOM 1513 O O . ILE A 1 186 ? -5.927 4.361 26.208 1.00 84.06 186 ILE A O 1
ATOM 1517 N N . ALA A 1 187 ? -6.009 6.479 25.495 1.00 80.69 187 ALA A N 1
ATOM 1518 C CA . ALA A 1 187 ? -5.007 6.975 26.435 1.00 80.69 187 ALA A CA 1
ATOM 1519 C C . ALA A 1 187 ? -5.584 7.196 27.843 1.00 80.69 187 ALA A C 1
ATOM 1521 O O . ALA A 1 187 ? -4.825 7.223 28.805 1.00 80.69 187 ALA A O 1
ATOM 1522 N N . GLU A 1 188 ? -6.901 7.376 27.946 1.00 73.19 188 GLU A N 1
ATOM 1523 C CA . GLU A 1 188 ? -7.635 7.541 29.206 1.00 73.19 188 GLU A CA 1
ATOM 1524 C C . GLU A 1 188 ? -8.010 6.202 29.876 1.00 73.19 188 GLU A C 1
ATOM 1526 O O . GLU A 1 188 ? -8.453 6.207 31.024 1.00 73.19 188 GLU A O 1
ATOM 1531 N N . GLN A 1 189 ? -7.833 5.072 29.177 1.00 63.97 189 GLN A N 1
ATOM 1532 C CA . GLN A 1 189 ? -8.062 3.700 29.663 1.00 63.97 189 GLN A CA 1
ATOM 1533 C C . GLN A 1 189 ? -6.759 3.034 30.107 1.00 63.97 189 GLN A C 1
ATOM 1535 O O . GLN A 1 189 ? -6.812 2.293 31.113 1.00 63.97 189 GLN A O 1
#

Organism: NCBI:txid412755

Nearest PDB structures (foldseek):
  5xjm-assembly1_A  TM=3.703E-01  e=2.601E+00  Homo sapiens
  4tql-assembly1_A  TM=2.046E-01  e=1.506E+00  synthetic construct
  8w6e-assembly1_A  TM=2.300E-01  e=3.813E+00  artificial sequences

Mean predicted aligned error: 10.03 Å

pLDDT: mean 83.45, std 17.07, range [29.06, 97.62]